Protein AF-A0A2H9LD44-F1 (afdb_monomer)

Foldseek 3Di:
DDDDDDDDDDPVVVVVVVVVVVVVVVVVVPDDDPDDDDDDDPDDPPPPPDNPDDPPPPPPPPVVPVPVPDPPPQPPDPVLVVLVVVVVVVDDLVVSQVCCCPPRVDNDPCVVPVDRSQVSCVVVVNDDLDDPVLLVLLVVLLVLVVVCVVVVPPVVSVVVNVVSVVVNVVVQVVCCVVVSDPVPDDDDNVVSVVSND

Mean predicted aligned error: 16.04 Å

Solvent-accessible surface area (backbone atoms only — not comparable to full-atom values): 12816 Å² total; per-residue (Å²): 138,83,90,80,88,79,83,90,86,74,70,78,74,63,55,67,74,55,54,66,63,56,53,60,56,55,62,70,70,70,68,86,78,89,74,89,74,72,96,70,88,79,68,84,81,65,60,94,86,55,88,88,60,82,78,83,68,77,74,78,68,88,58,79,80,70,58,82,80,64,84,67,85,68,72,97,64,64,61,68,60,53,52,51,52,47,42,73,74,68,47,50,73,72,53,50,54,50,47,38,32,73,76,68,65,44,88,50,62,41,79,76,69,74,44,48,74,67,54,55,31,50,77,70,70,70,60,67,78,64,54,68,74,56,54,55,50,38,48,51,43,51,54,42,51,57,50,38,73,80,39,78,83,47,60,68,56,52,50,52,40,53,56,46,53,53,49,51,54,54,49,50,56,51,33,36,72,71,65,63,39,65,80,83,71,75,94,48,74,69,59,39,51,64,79,64,107

Nearest PDB structures (foldseek):
  9axv-assembly1_AQ  TM=9.830E-01  e=2.160E-09  Schizosaccharomyces pombe
  7r81-assembly1_O2  TM=9.740E-01  e=4.302E-09  Neurospora crassa
  9cai-assembly1_AN  TM=9.758E-01  e=4.826E-09  Caenorhabditis elegans
  9bkd-assembly1_I  TM=9.659E-01  e=4.557E-09  Homo sapiens
  6p5n-assembly1_O  TM=9.601E-01  e=1.078E-08  Oryctolagus cuniculus

Secondary structure (DSSP, 8-state):
---------SSHHHHTTTHHHHHHHHHHTS-----------------TT-TT-----------TTTSSS------S--HHHHHHHHHHTT--HHHHHHHHHHTS--S-HHHHHSS-HHHHHHHTT---SS-HHHHHHHHHHHHHHHHHHH-TT-HHHHHHHHHHHHHHHHHHHHHHHTTSS-TT----HHHHHHHH-

Radius of gyration: 27.46 Å; Cα contacts (8 Å, |Δi|>4): 87; chains: 1; bounding box: 96×46×55 Å

Structure (mmCIF, N/CA/C/O backbone):
data_AF-A0A2H9LD44-F1
#
_entry.id   AF-A0A2H9LD44-F1
#
loop_
_atom_site.group_PDB
_atom_site.id
_atom_site.type_symbol
_atom_site.label_atom_id
_atom_site.label_alt_id
_atom_site.label_comp_id
_atom_site.label_asym_id
_atom_site.label_entity_id
_atom_site.label_seq_id
_atom_site.pdbx_PDB_ins_code
_atom_site.Cartn_x
_atom_site.Cartn_y
_atom_site.Cartn_z
_atom_site.occupancy
_atom_site.B_iso_or_equiv
_atom_site.auth_seq_id
_atom_site.auth_comp_id
_atom_site.auth_asym_id
_atom_site.auth_atom_id
_atom_site.pdbx_PDB_model_num
ATOM 1 N N . MET A 1 1 ? -75.190 -13.984 -8.579 1.00 41.00 1 MET A N 1
ATOM 2 C CA . MET A 1 1 ? -74.995 -15.404 -8.204 1.00 41.00 1 MET A CA 1
ATOM 3 C C . MET A 1 1 ? -73.631 -15.827 -8.733 1.00 41.00 1 MET A C 1
ATOM 5 O O . MET A 1 1 ? -73.327 -15.422 -9.839 1.00 41.00 1 MET A O 1
ATOM 9 N N . VAL A 1 2 ? -72.734 -16.517 -8.032 1.00 45.03 2 VAL A N 1
ATOM 10 C CA . VAL A 1 2 ? -72.848 -17.397 -6.862 1.00 45.03 2 VAL A CA 1
ATOM 11 C C . VAL A 1 2 ? -71.768 -17.000 -5.847 1.00 45.03 2 VAL A C 1
ATOM 13 O O . VAL A 1 2 ? -70.618 -16.767 -6.209 1.00 45.03 2 VAL A O 1
ATOM 16 N N . LYS A 1 3 ? -72.177 -16.862 -4.585 1.00 42.47 3 LYS A N 1
ATOM 17 C CA . LYS A 1 3 ? -71.282 -16.817 -3.430 1.00 42.47 3 LYS A CA 1
ATOM 18 C C . LYS A 1 3 ? -71.038 -18.269 -3.055 1.00 42.47 3 LYS A C 1
ATOM 20 O O . LYS A 1 3 ? -72.025 -18.921 -2.757 1.00 42.47 3 LYS A O 1
ATOM 25 N N . ASP A 1 4 ? -69.791 -18.716 -2.998 1.00 44.81 4 ASP A N 1
ATOM 26 C CA . ASP A 1 4 ? -69.453 -19.901 -2.215 1.00 44.81 4 ASP A CA 1
ATOM 27 C C . ASP A 1 4 ? -68.225 -19.615 -1.359 1.00 44.81 4 ASP A C 1
ATOM 29 O O . ASP A 1 4 ? -67.079 -19.506 -1.790 1.00 44.81 4 ASP A O 1
ATOM 33 N N . THR A 1 5 ? -68.559 -19.402 -0.096 1.00 48.34 5 THR A N 1
ATOM 34 C CA . THR A 1 5 ? -67.703 -19.413 1.071 1.00 48.34 5 THR A CA 1
ATOM 35 C C . THR A 1 5 ? -67.163 -20.822 1.287 1.00 48.34 5 THR A C 1
ATOM 37 O O . THR A 1 5 ? -67.949 -21.729 1.552 1.00 48.34 5 THR A O 1
ATOM 40 N N . THR A 1 6 ? -65.843 -20.993 1.318 1.00 47.16 6 THR A N 1
ATOM 41 C CA . THR A 1 6 ? -65.251 -22.151 2.002 1.00 47.16 6 THR A CA 1
ATOM 42 C C . THR A 1 6 ? -64.317 -21.647 3.090 1.00 47.16 6 THR A C 1
ATOM 44 O O . THR A 1 6 ? -63.337 -20.951 2.840 1.00 47.16 6 THR A O 1
ATOM 47 N N . LYS A 1 7 ? -64.737 -21.921 4.323 1.00 47.75 7 LYS A N 1
ATOM 48 C CA . LYS A 1 7 ? -64.131 -21.526 5.592 1.00 47.75 7 LYS A CA 1
ATOM 49 C C . LYS A 1 7 ? -62.783 -22.249 5.795 1.00 47.75 7 LYS A C 1
ATOM 51 O O . LYS A 1 7 ? -62.671 -23.409 5.403 1.00 47.75 7 LYS A O 1
ATOM 56 N N . PRO A 1 8 ? -61.791 -21.599 6.430 1.00 49.03 8 PRO A N 1
ATOM 57 C CA . PRO A 1 8 ? -60.473 -22.165 6.700 1.00 49.03 8 PRO A CA 1
ATOM 58 C C . PRO A 1 8 ? -60.552 -23.183 7.840 1.00 49.03 8 PRO A C 1
ATOM 60 O O . PRO A 1 8 ? -61.284 -22.972 8.811 1.00 49.03 8 PRO A O 1
ATOM 63 N N . GLY A 1 9 ? -59.780 -24.265 7.760 1.00 46.22 9 GLY A N 1
ATOM 64 C CA . GLY A 1 9 ? -59.594 -25.147 8.911 1.00 46.22 9 GLY A CA 1
ATOM 65 C C . GLY A 1 9 ? -59.430 -26.619 8.575 1.00 46.22 9 GLY A C 1
ATOM 66 O O . GLY A 1 9 ? -60.348 -27.399 8.799 1.00 46.22 9 GLY A O 1
ATOM 67 N N . SER A 1 10 ? -58.227 -27.002 8.153 1.00 42.38 10 SER A N 1
ATOM 68 C CA . SER A 1 10 ? -57.711 -28.361 8.394 1.00 42.38 10 SER A CA 1
ATOM 69 C C . SER A 1 10 ? -56.201 -28.486 8.171 1.00 42.38 10 SER A C 1
ATOM 71 O O . SER A 1 10 ? -55.581 -29.302 8.844 1.00 42.38 10 SER A O 1
ATOM 73 N N . GLU A 1 11 ? -55.572 -27.644 7.345 1.00 38.97 11 GLU A N 1
ATOM 74 C CA . GLU A 1 11 ? -54.136 -27.800 7.026 1.00 38.97 11 GLU A CA 1
ATOM 75 C C . GLU A 1 11 ? -53.173 -27.042 7.962 1.00 38.97 11 GLU A C 1
ATOM 77 O O . GLU A 1 11 ? -52.013 -27.426 8.114 1.00 38.97 11 GLU A O 1
ATOM 82 N N . GLU A 1 12 ? -53.636 -26.027 8.696 1.00 41.09 12 GLU A N 1
ATOM 83 C CA . GLU A 1 12 ? -52.750 -25.221 9.558 1.00 41.09 12 GLU A CA 1
ATOM 84 C C . GLU A 1 12 ? -52.315 -25.932 10.853 1.00 41.09 12 GLU A C 1
ATOM 86 O O . GLU A 1 12 ? -51.328 -25.547 11.481 1.00 41.09 12 GLU A O 1
ATOM 91 N N . LYS A 1 13 ? -52.990 -27.018 11.254 1.00 42.22 13 LYS A N 1
ATOM 92 C CA . LYS A 1 13 ? -52.624 -27.773 12.468 1.00 42.22 13 LYS A CA 1
ATOM 93 C C . LYS A 1 13 ? -51.573 -28.859 12.234 1.00 42.22 13 LYS A C 1
ATOM 95 O O . LYS A 1 13 ? -51.023 -29.376 13.208 1.00 42.22 13 LYS A O 1
ATOM 100 N N . GLU A 1 14 ? -51.234 -29.171 10.984 1.00 39.34 14 GLU A N 1
ATOM 101 C CA . GLU A 1 14 ? -50.236 -30.203 10.669 1.00 39.34 14 GLU A CA 1
ATOM 102 C C . GLU A 1 14 ? -48.813 -29.643 10.474 1.00 39.34 14 GLU A C 1
ATOM 104 O O . GLU A 1 14 ? -47.821 -30.361 10.621 1.00 39.34 14 GLU A O 1
ATOM 109 N N . ILE A 1 15 ? -48.686 -28.331 10.259 1.00 39.47 15 ILE A N 1
ATOM 110 C CA . ILE A 1 15 ? -47.397 -27.654 10.039 1.00 39.47 15 ILE A CA 1
ATOM 111 C C . ILE A 1 15 ? -46.680 -27.351 11.375 1.00 39.47 15 ILE A C 1
ATOM 113 O O . ILE A 1 15 ? -45.450 -27.351 11.444 1.00 39.47 15 ILE A O 1
ATOM 117 N N . SER A 1 16 ? -47.419 -27.222 12.484 1.00 42.72 16 SER A N 1
ATOM 118 C CA . SER A 1 16 ? -46.852 -26.904 13.808 1.00 42.72 16 SER A CA 1
ATOM 119 C C . SER A 1 16 ? -46.054 -28.056 14.452 1.00 42.72 16 SER A C 1
ATOM 121 O O . SER A 1 16 ? -45.087 -27.807 15.168 1.00 42.72 16 SER A O 1
ATOM 123 N N . LYS A 1 17 ? -46.375 -29.328 14.163 1.00 47.12 17 LYS A N 1
ATOM 124 C CA . LYS A 1 17 ? -45.655 -30.483 14.751 1.00 47.12 17 LYS A CA 1
ATOM 125 C C . LYS A 1 17 ? -44.438 -30.954 13.946 1.00 47.12 17 LYS A C 1
ATOM 127 O O . LYS A 1 17 ? -43.637 -31.730 14.466 1.00 47.12 17 LYS A O 1
ATOM 132 N N . ARG A 1 18 ? -44.272 -30.488 12.703 1.00 45.94 18 ARG A N 1
ATOM 133 C CA . ARG A 1 18 ? -43.091 -30.787 11.867 1.00 45.94 18 ARG A CA 1
ATOM 134 C C . ARG A 1 18 ? -41.996 -29.720 11.996 1.00 45.94 18 ARG A C 1
ATOM 136 O O . ARG A 1 18 ? -40.826 -30.064 11.863 1.00 45.94 18 ARG A O 1
ATOM 143 N N . GLY A 1 19 ? -42.356 -28.482 12.355 1.00 42.69 19 GLY A N 1
ATOM 144 C CA . GLY A 1 19 ? -41.413 -27.372 12.557 1.00 42.69 19 GLY A CA 1
ATOM 145 C C . GLY A 1 19 ? -40.478 -27.521 13.764 1.00 42.69 19 GLY A C 1
ATOM 146 O O . GLY A 1 19 ? -39.359 -27.025 13.735 1.00 42.69 19 GLY A O 1
ATOM 147 N N . LEU A 1 20 ? -40.873 -28.278 14.794 1.00 45.94 20 LEU A N 1
ATOM 148 C CA . LEU A 1 20 ? -40.046 -28.473 15.995 1.00 45.94 20 LEU A CA 1
ATOM 149 C C . LEU A 1 20 ? -38.875 -29.452 15.785 1.00 45.94 20 LEU A C 1
ATOM 151 O O . LEU A 1 20 ? -37.877 -29.364 16.489 1.00 45.94 20 LEU A O 1
ATOM 155 N N . LYS A 1 21 ? -38.956 -30.357 14.798 1.00 48.31 21 LYS A N 1
ATOM 156 C CA . LYS A 1 21 ? -37.873 -31.316 14.499 1.00 48.31 21 LYS A CA 1
ATOM 157 C C . LYS A 1 21 ? -36.838 -30.777 13.512 1.00 48.31 21 LYS A C 1
ATOM 159 O O . LYS A 1 21 ? -35.718 -31.271 13.492 1.00 48.31 21 LYS A O 1
ATOM 164 N N . THR A 1 22 ? -37.187 -29.787 12.691 1.00 47.50 22 THR A N 1
ATOM 165 C CA . THR A 1 22 ? -36.261 -29.194 11.713 1.00 47.50 22 THR A CA 1
ATOM 166 C C . THR A 1 22 ? -35.320 -28.167 12.337 1.00 47.50 22 THR A C 1
ATOM 168 O O . THR A 1 22 ? -34.164 -28.095 11.928 1.00 47.50 22 THR A O 1
ATOM 171 N N . GLU A 1 23 ? -35.757 -27.425 13.358 1.00 49.34 23 GLU A N 1
ATOM 172 C CA . GLU A 1 23 ? -34.908 -26.404 13.992 1.00 49.34 23 GLU A CA 1
ATOM 173 C C . GLU A 1 23 ? -33.862 -27.003 14.952 1.00 49.34 23 GLU A C 1
ATOM 175 O O . GLU A 1 23 ? -32.707 -26.575 14.940 1.00 49.34 23 GLU A O 1
ATOM 180 N N . GLU A 1 24 ? -34.183 -28.100 15.652 1.00 49.50 24 GLU A N 1
ATOM 181 C CA . GLU A 1 24 ? -33.220 -28.854 16.481 1.00 49.50 24 GLU A CA 1
ATOM 182 C C . GLU A 1 24 ? -32.052 -29.460 15.672 1.00 49.50 24 GLU A C 1
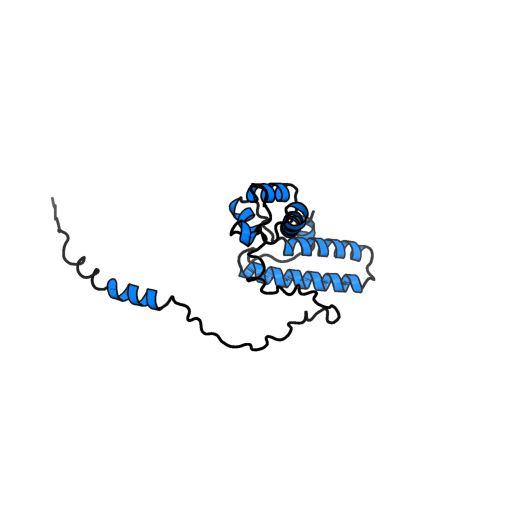ATOM 184 O O . GLU A 1 24 ? -30.952 -29.664 16.197 1.00 49.50 24 GLU A O 1
ATOM 189 N N . ILE A 1 25 ? -32.266 -29.741 14.381 1.00 51.16 25 ILE A N 1
ATOM 190 C CA . ILE A 1 25 ? -31.240 -30.281 13.474 1.00 51.16 25 ILE A CA 1
ATOM 191 C C . ILE A 1 25 ? -30.293 -29.168 12.990 1.00 51.16 25 ILE A C 1
ATOM 193 O O . ILE A 1 25 ? -29.100 -29.414 12.805 1.00 51.16 25 ILE A O 1
ATOM 197 N N . ILE A 1 26 ? -30.787 -27.935 12.841 1.00 50.78 26 ILE A N 1
ATOM 198 C CA . ILE A 1 26 ? -29.993 -26.781 12.385 1.00 50.78 26 ILE A CA 1
ATOM 199 C C . ILE A 1 26 ? -29.132 -26.218 13.532 1.00 50.78 26 ILE A C 1
ATOM 201 O O . ILE A 1 26 ? -27.974 -25.844 13.316 1.00 50.78 26 ILE A O 1
ATOM 205 N N . GLU A 1 27 ? -29.626 -26.246 14.772 1.00 46.56 27 GLU A N 1
ATOM 206 C CA . GLU A 1 27 ? -28.879 -25.766 15.944 1.00 46.56 27 GLU A CA 1
ATOM 207 C C . GLU A 1 27 ? -27.753 -26.732 16.373 1.00 46.56 27 GLU A C 1
ATOM 209 O O . GLU A 1 27 ? -26.666 -26.304 16.773 1.00 46.56 27 GLU A O 1
ATOM 214 N N . LYS A 1 28 ? -27.931 -28.049 16.179 1.00 47.84 28 LYS A N 1
ATOM 215 C CA . LYS A 1 28 ? -26.854 -29.043 16.374 1.00 47.84 28 LYS A CA 1
ATOM 216 C C . LYS A 1 28 ? -25.737 -28.956 15.327 1.00 47.84 28 LYS A C 1
ATOM 218 O O . LYS A 1 28 ? -24.629 -29.418 15.599 1.00 47.84 28 LYS A O 1
ATOM 223 N N . ALA A 1 29 ? -25.989 -28.351 14.164 1.00 46.59 29 ALA A N 1
ATOM 224 C CA . ALA A 1 29 ? -25.023 -28.257 13.067 1.00 46.59 29 ALA A CA 1
ATOM 225 C C . ALA A 1 29 ? -24.089 -27.028 13.139 1.00 46.59 29 ALA A C 1
ATOM 227 O O . ALA A 1 29 ? -23.120 -26.961 12.384 1.00 46.59 29 ALA A O 1
ATOM 228 N N . THR A 1 30 ? -24.327 -26.067 14.042 1.00 42.34 30 THR A N 1
ATOM 229 C CA . THR A 1 30 ? -23.594 -24.779 14.080 1.00 42.34 30 THR A CA 1
ATOM 230 C C . THR A 1 30 ? -22.749 -24.537 15.339 1.00 42.34 30 THR A C 1
ATOM 232 O O . THR A 1 30 ? -22.357 -23.405 15.616 1.00 42.34 30 THR A O 1
ATOM 235 N N . LYS A 1 31 ? -22.345 -25.589 16.064 1.00 43.38 31 LYS A N 1
ATOM 236 C CA . LYS A 1 31 ? -21.248 -25.494 17.050 1.00 43.38 31 LYS A CA 1
ATOM 237 C C . LYS A 1 31 ? -19.936 -26.020 16.456 1.00 43.38 31 LYS A C 1
ATOM 239 O O . LYS A 1 31 ? -19.792 -27.235 16.318 1.00 43.38 31 LYS A O 1
ATOM 244 N N . PRO A 1 32 ? -18.937 -25.172 16.141 1.00 37.28 32 PRO A N 1
ATOM 245 C CA . PRO A 1 32 ? -17.606 -25.677 15.845 1.00 37.28 32 PRO A CA 1
ATOM 246 C C . PRO A 1 32 ? -16.972 -26.218 17.132 1.00 37.28 32 PRO A C 1
ATOM 248 O O . PRO A 1 32 ? -16.707 -25.487 18.087 1.00 37.28 32 PRO A O 1
ATOM 251 N N . LYS A 1 33 ? -16.741 -27.531 17.133 1.00 32.81 33 LYS A N 1
ATOM 252 C CA . LYS A 1 33 ? -15.961 -28.275 18.119 1.00 32.81 33 LYS A CA 1
ATOM 253 C C . LYS A 1 33 ? -14.566 -27.650 18.222 1.00 32.81 33 LYS A C 1
ATOM 255 O O . LYS A 1 33 ? -13.796 -27.672 17.263 1.00 32.81 33 LYS A O 1
ATOM 260 N N . VAL A 1 34 ? -14.255 -27.082 19.384 1.00 39.44 34 VAL A N 1
ATOM 261 C CA . VAL A 1 34 ? -12.890 -26.719 19.768 1.00 39.44 34 VAL A CA 1
ATOM 262 C C . VAL A 1 34 ? -12.137 -28.034 19.953 1.00 39.44 34 VAL A C 1
ATOM 264 O O . VAL A 1 34 ? -12.278 -28.695 20.975 1.00 39.44 34 VAL A O 1
ATOM 267 N N . GLU A 1 35 ? -11.406 -28.461 18.925 1.00 29.75 35 GLU A N 1
ATOM 268 C CA . GLU A 1 35 ? -10.475 -29.585 19.021 1.00 29.75 35 GLU A CA 1
ATOM 269 C C . GLU A 1 35 ? -9.051 -29.041 18.903 1.00 29.75 35 GLU A C 1
ATOM 271 O O . GLU A 1 35 ? -8.560 -28.643 17.844 1.00 29.75 35 GLU A O 1
ATOM 276 N N . GLU A 1 36 ? -8.426 -28.976 20.068 1.00 39.41 36 GLU A N 1
ATOM 277 C CA . GLU A 1 36 ? -7.076 -28.531 20.349 1.00 39.41 36 GLU A CA 1
ATOM 278 C C . GLU A 1 36 ? -6.072 -29.513 19.723 1.00 39.41 36 GLU A C 1
ATOM 280 O O . GLU A 1 36 ? -5.665 -30.504 20.323 1.00 39.41 36 GLU A O 1
ATOM 285 N N . LYS A 1 37 ? -5.682 -29.275 18.465 1.00 30.20 37 LYS A N 1
ATOM 286 C CA . LYS A 1 37 ? -4.618 -30.044 17.802 1.00 30.20 37 LYS A CA 1
ATOM 287 C C . LYS A 1 37 ? -3.315 -29.264 17.816 1.00 30.20 37 LYS A C 1
ATOM 289 O O . LYS A 1 37 ? -3.040 -28.421 16.967 1.00 30.20 37 LYS A O 1
ATOM 294 N N . SER A 1 38 ? -2.543 -29.576 18.853 1.00 27.36 38 SER A N 1
ATOM 295 C CA . SER A 1 38 ? -1.087 -29.715 18.877 1.00 27.36 38 SER A CA 1
ATOM 296 C C . SER A 1 38 ? -0.313 -29.072 17.718 1.00 27.36 38 SER A C 1
ATOM 298 O O . SER A 1 38 ? -0.331 -29.552 16.583 1.00 27.36 38 SER A O 1
ATOM 300 N N . LYS A 1 39 ? 0.477 -28.057 18.076 1.00 40.78 39 LYS A N 1
ATOM 301 C CA . LYS A 1 39 ? 1.829 -27.765 17.571 1.00 40.78 39 LYS A CA 1
ATOM 302 C C . LYS A 1 39 ? 2.324 -28.771 16.513 1.00 40.78 39 LYS A C 1
ATOM 304 O O . LYS A 1 39 ? 2.926 -29.787 16.851 1.00 40.78 39 LYS A O 1
ATOM 309 N N . LYS A 1 40 ? 2.123 -28.467 15.231 1.00 28.00 40 LYS A N 1
ATOM 310 C CA . LYS A 1 40 ? 2.881 -29.097 14.147 1.00 28.00 40 LYS A CA 1
ATOM 311 C C . LYS A 1 40 ? 3.307 -28.015 13.171 1.00 28.00 40 LYS A C 1
ATOM 313 O O . LYS A 1 40 ? 2.498 -27.237 12.675 1.00 28.00 40 LYS A O 1
ATOM 318 N N . CYS A 1 41 ? 4.618 -27.922 13.022 1.00 32.78 41 CYS A N 1
ATOM 319 C CA . CYS A 1 41 ? 5.354 -26.899 12.312 1.00 32.78 41 CYS A CA 1
ATOM 320 C C . CYS A 1 41 ? 4.791 -26.683 10.902 1.00 32.78 41 CYS A C 1
ATOM 322 O O . CYS A 1 41 ? 4.982 -27.521 10.026 1.00 32.78 41 CYS A O 1
ATOM 324 N N . ILE A 1 42 ? 4.150 -25.539 10.662 1.00 30.23 42 ILE A N 1
ATOM 325 C CA . ILE A 1 42 ? 4.082 -24.998 9.306 1.00 30.23 42 ILE A CA 1
ATOM 326 C C . ILE A 1 42 ? 5.414 -24.303 9.061 1.00 30.23 42 ILE A C 1
ATOM 328 O O . ILE A 1 42 ? 5.718 -23.257 9.635 1.00 30.23 42 ILE A O 1
ATOM 332 N N . GLY A 1 43 ? 6.256 -25.000 8.302 1.00 28.61 43 GLY A N 1
ATOM 333 C CA . GLY A 1 43 ? 7.571 -24.542 7.902 1.00 28.61 43 GLY A CA 1
ATOM 334 C C . GLY A 1 43 ? 7.518 -23.126 7.346 1.00 28.61 43 GLY A C 1
ATOM 335 O O . GLY A 1 43 ? 6.532 -22.704 6.742 1.00 28.61 43 GLY A O 1
ATOM 336 N N . PHE A 1 44 ? 8.611 -22.409 7.591 1.00 32.59 44 PHE A N 1
ATOM 337 C CA . PHE A 1 44 ? 8.981 -21.175 6.920 1.00 32.59 44 PHE A CA 1
ATOM 338 C C . PHE A 1 44 ? 8.474 -21.167 5.473 1.00 32.59 44 PHE A C 1
ATOM 340 O O . PHE A 1 44 ? 9.055 -21.808 4.599 1.00 32.59 44 PHE A O 1
ATOM 347 N N . GLN A 1 45 ? 7.420 -20.402 5.195 1.00 34.78 45 GLN A N 1
ATOM 348 C CA . GLN A 1 45 ? 7.173 -19.965 3.832 1.00 34.78 45 GLN A CA 1
ATOM 349 C C . GLN A 1 45 ? 8.205 -18.867 3.563 1.00 34.78 45 GLN A C 1
ATOM 351 O O . GLN A 1 45 ? 7.938 -17.678 3.739 1.00 34.78 45 GLN A O 1
ATOM 356 N N . THR A 1 46 ? 9.429 -19.273 3.231 1.00 37.12 46 THR A N 1
ATOM 357 C CA . THR A 1 46 ? 10.419 -18.365 2.666 1.00 37.12 46 THR A CA 1
ATOM 358 C C . THR A 1 46 ? 9.790 -17.701 1.443 1.00 37.12 46 THR A C 1
ATOM 360 O O . THR A 1 46 ? 9.116 -18.336 0.625 1.00 37.12 46 THR A O 1
ATOM 363 N N . ASP A 1 47 ? 9.949 -16.385 1.334 1.00 40.19 47 ASP A N 1
ATOM 364 C CA . ASP A 1 47 ? 9.679 -15.690 0.085 1.00 40.19 47 ASP A CA 1
ATOM 365 C C . ASP A 1 47 ? 10.581 -16.326 -0.980 1.00 40.19 47 ASP A C 1
ATOM 367 O O . ASP A 1 47 ? 11.795 -16.137 -0.969 1.00 40.19 47 ASP A O 1
ATOM 371 N N . ILE A 1 48 ? 9.989 -17.100 -1.894 1.00 49.16 48 ILE A N 1
ATOM 372 C CA . ILE A 1 48 ? 10.688 -17.914 -2.909 1.00 49.16 48 ILE A CA 1
ATOM 373 C C . ILE A 1 48 ? 11.539 -17.033 -3.860 1.00 49.16 48 ILE A C 1
ATOM 375 O O . ILE A 1 48 ? 12.195 -17.520 -4.772 1.00 49.16 48 ILE A O 1
ATOM 379 N N . ARG A 1 49 ? 11.535 -15.703 -3.694 1.00 54.25 49 ARG A N 1
ATOM 380 C CA . ARG A 1 49 ? 12.199 -14.746 -4.588 1.00 54.25 49 ARG A CA 1
ATOM 381 C C . ARG A 1 49 ? 13.250 -13.854 -3.922 1.00 54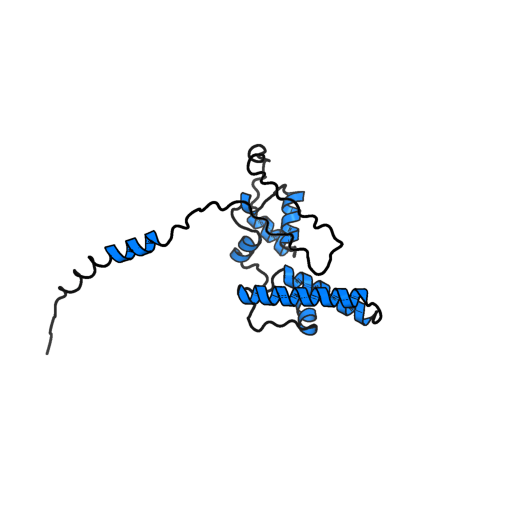.25 49 ARG A C 1
ATOM 383 O O . ARG A 1 49 ? 13.852 -13.054 -4.640 1.00 54.25 49 ARG A O 1
ATOM 390 N N . ASN A 1 50 ? 13.463 -13.935 -2.606 1.00 49.84 50 ASN A N 1
ATOM 391 C CA . ASN A 1 50 ? 14.526 -13.182 -1.923 1.00 49.84 50 ASN A CA 1
ATOM 392 C C . ASN A 1 50 ? 15.080 -13.978 -0.719 1.00 49.84 50 ASN A C 1
ATOM 394 O O . ASN A 1 50 ? 14.656 -13.750 0.411 1.00 49.84 50 ASN A O 1
ATOM 398 N N . PRO A 1 51 ? 16.025 -14.914 -0.942 1.00 46.28 51 PRO A N 1
ATOM 399 C CA . PRO A 1 51 ? 16.545 -15.792 0.114 1.00 46.28 51 PRO A CA 1
ATOM 400 C C . PRO A 1 51 ? 17.431 -15.086 1.156 1.00 46.28 51 PRO A C 1
ATOM 402 O O . PRO A 1 51 ? 17.641 -15.624 2.234 1.00 46.28 51 PRO A O 1
ATOM 405 N N . LEU A 1 52 ? 17.959 -13.895 0.841 1.00 43.75 52 LEU A N 1
ATOM 406 C CA . LEU A 1 52 ? 18.999 -13.213 1.630 1.00 43.75 52 LEU A CA 1
ATOM 407 C C . LEU A 1 52 ? 18.484 -12.115 2.575 1.00 43.75 52 LEU A C 1
ATOM 409 O O . LEU A 1 52 ? 19.282 -11.368 3.133 1.00 43.75 52 LEU A O 1
ATOM 413 N N . GLN A 1 53 ? 17.171 -11.973 2.759 1.00 46.06 53 GLN A N 1
ATOM 414 C CA . GLN A 1 53 ? 16.627 -10.985 3.693 1.00 46.06 53 GLN A CA 1
ATOM 415 C C . GLN A 1 53 ? 16.014 -11.670 4.907 1.00 46.06 53 GLN A C 1
ATOM 417 O O . GLN A 1 53 ? 15.088 -12.472 4.787 1.00 46.06 53 GLN A O 1
ATOM 422 N N . SER A 1 54 ? 16.511 -11.301 6.089 1.00 46.22 54 SER A N 1
ATOM 423 C CA . SER A 1 54 ? 15.812 -11.560 7.337 1.00 46.22 54 SER A CA 1
ATOM 424 C C . SER A 1 54 ? 14.439 -10.899 7.251 1.00 46.22 54 SER A C 1
ATOM 426 O O . SER A 1 54 ? 14.303 -9.686 7.079 1.00 46.22 54 SER A O 1
ATOM 428 N N . VAL A 1 55 ? 13.386 -11.704 7.346 1.00 49.97 55 VAL A N 1
ATOM 429 C CA . VAL A 1 55 ? 12.077 -11.156 7.672 1.00 49.97 55 VAL A CA 1
ATOM 430 C C . VAL A 1 55 ? 12.191 -10.621 9.092 1.00 49.97 55 VAL A C 1
ATOM 432 O O . VAL A 1 55 ? 12.288 -11.386 10.052 1.00 49.97 55 VAL A O 1
ATOM 435 N N . SER A 1 56 ? 12.197 -9.298 9.244 1.00 39.69 56 SER A N 1
ATOM 436 C CA . SER A 1 56 ? 11.902 -8.637 10.512 1.00 39.69 56 SER A CA 1
ATOM 437 C C . SER A 1 56 ? 10.422 -8.857 10.823 1.00 39.69 56 SER A C 1
ATOM 439 O O . SER A 1 56 ? 9.600 -7.945 10.830 1.00 39.69 56 SER A O 1
ATOM 441 N N . ASN A 1 57 ? 10.063 -10.121 11.051 1.00 46.09 57 ASN A N 1
ATOM 442 C CA . ASN A 1 57 ? 8.799 -10.482 11.642 1.00 46.09 57 ASN A CA 1
ATOM 443 C C . ASN A 1 57 ? 8.813 -9.834 13.019 1.00 46.09 57 ASN A C 1
ATOM 445 O O . ASN A 1 57 ? 9.517 -10.292 13.923 1.00 46.09 57 ASN A O 1
ATOM 449 N N . SER A 1 58 ? 8.055 -8.750 13.177 1.00 49.12 58 SER A N 1
ATOM 450 C CA . SER A 1 58 ? 7.663 -8.292 14.496 1.00 49.12 58 SER A CA 1
ATOM 451 C C . SER A 1 58 ? 6.908 -9.459 15.116 1.00 49.12 58 SER A C 1
ATOM 453 O O . SER A 1 58 ? 5.751 -9.732 14.806 1.00 49.12 58 SER A O 1
ATOM 455 N N . LYS A 1 59 ? 7.614 -10.248 15.928 1.00 46.47 59 LYS A N 1
ATOM 456 C CA . LYS A 1 59 ? 7.012 -11.307 16.720 1.00 46.47 59 LYS A CA 1
ATOM 457 C C . LYS A 1 59 ? 5.973 -10.601 17.580 1.00 46.47 59 LYS A C 1
ATOM 459 O O . LYS A 1 59 ? 6.328 -9.929 18.547 1.00 46.47 59 LYS A O 1
ATOM 464 N N . LEU A 1 60 ? 4.702 -10.690 17.192 1.00 43.03 60 LEU A N 1
ATOM 465 C CA . LEU A 1 60 ? 3.585 -10.334 18.051 1.00 43.03 60 LEU A CA 1
ATOM 466 C C . LEU A 1 60 ? 3.655 -11.333 19.205 1.00 43.03 60 LEU A C 1
ATOM 468 O O . LEU A 1 60 ? 3.088 -12.418 19.140 1.00 43.03 60 LEU A O 1
ATOM 472 N N . LYS A 1 61 ? 4.453 -11.016 20.232 1.00 37.09 61 LYS A N 1
ATOM 473 C CA . LYS A 1 61 ? 4.368 -11.696 21.522 1.00 37.09 61 LYS A CA 1
ATOM 474 C C . LYS A 1 61 ? 2.901 -11.607 21.927 1.00 37.09 61 LYS A C 1
ATOM 476 O O . LYS A 1 61 ? 2.330 -10.515 21.879 1.00 37.09 61 LYS A O 1
ATOM 481 N N . THR A 1 62 ? 2.311 -12.727 22.326 1.00 43.09 62 THR A N 1
ATOM 482 C CA . THR A 1 62 ? 1.015 -12.764 23.002 1.00 43.09 62 THR A CA 1
ATOM 483 C C . THR A 1 62 ? 1.175 -12.046 24.343 1.00 43.09 62 THR A C 1
ATOM 485 O O . THR A 1 62 ? 1.374 -12.655 25.380 1.00 43.09 62 THR A O 1
ATOM 488 N N . GLN A 1 63 ? 1.190 -10.714 24.313 1.00 45.47 63 GLN A N 1
ATOM 489 C CA . GLN A 1 63 ? 1.197 -9.845 25.486 1.00 45.47 63 GLN A CA 1
ATOM 490 C C . GLN A 1 63 ? -0.240 -9.576 25.930 1.00 45.47 63 GLN A C 1
ATOM 492 O O . GLN A 1 63 ? -0.615 -8.431 26.172 1.00 45.47 63 GLN A O 1
ATOM 497 N N . GLN A 1 64 ? -1.086 -10.605 25.940 1.00 45.12 64 GLN A N 1
ATOM 498 C CA . GLN A 1 64 ? -2.442 -10.433 26.452 1.00 45.12 64 GLN A CA 1
ATOM 499 C C . GLN A 1 64 ? -2.449 -10.283 27.981 1.00 45.12 64 GLN A C 1
ATOM 501 O O . GLN A 1 64 ? -3.346 -9.624 28.478 1.00 45.12 64 GLN A O 1
ATOM 506 N N . GLU A 1 65 ? -1.404 -10.712 28.700 1.00 43.00 65 GLU A N 1
ATOM 507 C CA . GLU A 1 65 ? -1.342 -10.584 30.170 1.00 43.00 65 GLU A CA 1
ATOM 508 C C . GLU A 1 65 ? -0.645 -9.323 30.719 1.00 43.00 65 GLU A C 1
ATOM 510 O O . GLU A 1 65 ? -0.928 -8.917 31.838 1.00 43.00 65 GLU A O 1
ATOM 515 N N . VAL A 1 66 ? 0.249 -8.650 29.979 1.00 44.41 66 VAL A N 1
ATOM 516 C CA . VAL A 1 66 ? 1.075 -7.560 30.571 1.00 44.41 66 VAL A CA 1
ATOM 517 C C . VAL A 1 66 ? 0.469 -6.159 30.377 1.00 44.41 66 VAL A C 1
ATOM 519 O O . VAL A 1 66 ? 0.902 -5.193 31.001 1.00 44.41 66 VAL A O 1
ATOM 522 N N . VAL A 1 67 ? -0.547 -6.008 29.520 1.00 48.00 67 VAL A N 1
ATOM 523 C CA . VAL A 1 67 ? -1.026 -4.680 29.079 1.00 48.00 67 VAL A CA 1
ATOM 524 C C . VAL A 1 67 ? -2.212 -4.149 29.892 1.00 48.00 67 VAL A C 1
ATOM 526 O O . VAL A 1 67 ? -2.504 -2.959 29.815 1.00 48.00 67 VAL A O 1
ATOM 529 N N . GLU A 1 68 ? -2.855 -4.961 30.734 1.00 43.38 68 GLU A N 1
ATOM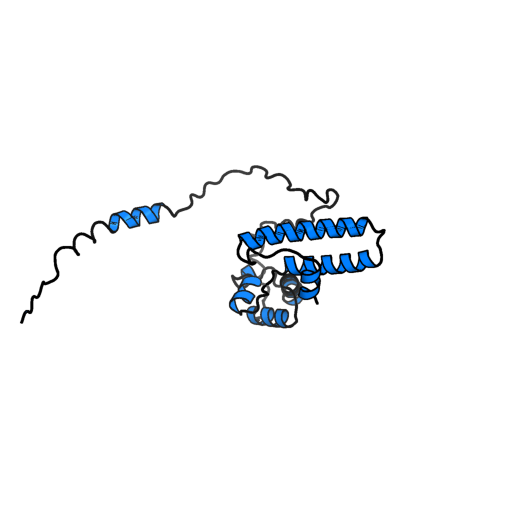 530 C CA . GLU A 1 68 ? -3.963 -4.470 31.572 1.00 43.38 68 GLU A CA 1
ATOM 531 C C . GLU A 1 68 ? -3.535 -3.360 32.545 1.00 43.38 68 GLU A C 1
ATOM 533 O O . GLU A 1 68 ? -4.347 -2.521 32.925 1.00 43.38 68 GLU A O 1
ATOM 538 N N . LYS A 1 69 ? -2.242 -3.257 32.877 1.00 45.59 69 LYS A N 1
ATOM 539 C CA . LYS A 1 69 ? -1.717 -2.232 33.787 1.00 45.59 69 LYS A CA 1
ATOM 540 C C . LYS A 1 69 ? -0.857 -1.197 33.072 1.00 45.59 69 LYS A C 1
ATOM 542 O O . LYS A 1 69 ? 0.336 -1.087 33.325 1.00 45.59 69 LYS A O 1
ATOM 547 N N . LYS A 1 70 ? -1.475 -0.421 32.183 1.00 42.62 70 LYS A N 1
ATOM 548 C CA . LYS A 1 70 ? -1.108 0.978 31.887 1.00 42.62 70 LYS A CA 1
ATOM 549 C C . LYS A 1 70 ? -2.253 1.596 31.094 1.00 42.62 70 LYS A C 1
ATOM 551 O O . LYS A 1 70 ? -2.183 1.758 29.876 1.00 42.62 70 LYS A O 1
ATOM 556 N N . ALA A 1 71 ? -3.324 1.933 31.809 1.00 49.94 71 ALA A N 1
ATOM 557 C CA . ALA A 1 71 ? -4.329 2.870 31.332 1.00 49.94 71 ALA A CA 1
ATOM 558 C C . ALA A 1 71 ? -3.636 4.225 31.118 1.00 49.94 71 ALA A C 1
ATOM 560 O O . ALA A 1 71 ? -3.581 5.079 31.996 1.00 49.94 71 ALA A O 1
ATOM 561 N N . THR A 1 72 ? -3.005 4.376 29.957 1.00 55.16 72 THR A N 1
ATOM 562 C CA . THR A 1 72 ? -2.532 5.670 29.480 1.00 55.16 72 THR A CA 1
ATOM 563 C C . THR A 1 72 ? -3.794 6.495 29.294 1.00 55.16 72 THR A C 1
ATOM 565 O O . THR A 1 72 ? -4.692 6.030 28.592 1.00 55.16 72 THR A O 1
ATOM 568 N N . GLN A 1 73 ? -3.899 7.652 29.955 1.00 55.91 73 GLN A N 1
ATOM 569 C CA . GLN A 1 73 ? -4.990 8.595 29.723 1.00 55.91 73 GLN A CA 1
ATOM 570 C C . GLN A 1 73 ? -5.059 8.870 28.223 1.00 55.91 73 GLN A C 1
ATOM 572 O O . GLN A 1 73 ? -4.236 9.597 27.668 1.00 55.91 73 GLN A O 1
ATOM 577 N N . VAL A 1 74 ? -6.004 8.219 27.551 1.00 57.31 74 VAL A N 1
ATOM 578 C CA . VAL A 1 74 ? -6.334 8.557 26.180 1.00 57.31 74 VAL A CA 1
ATOM 579 C C . VAL A 1 74 ? -7.107 9.858 26.310 1.00 57.31 74 VAL A C 1
ATOM 581 O O . VAL A 1 74 ? -8.084 9.898 27.067 1.00 57.31 74 VAL A O 1
ATOM 584 N N . PRO A 1 75 ? -6.680 10.944 25.653 1.00 57.88 75 PRO A N 1
ATOM 585 C CA . PRO A 1 75 ? -7.517 12.129 25.599 1.00 57.88 75 PRO A CA 1
ATOM 586 C C . PRO A 1 75 ? -8.887 11.708 25.044 1.00 57.88 75 PRO A C 1
ATOM 588 O O . PRO A 1 75 ? -8.965 10.783 24.232 1.00 57.88 75 PRO A O 1
ATOM 591 N N . LYS A 1 76 ? -9.971 12.343 25.505 1.00 64.88 76 LYS A N 1
ATOM 592 C CA . LYS A 1 76 ? -11.362 12.069 25.090 1.00 64.88 76 LYS A CA 1
ATOM 593 C C . LYS A 1 76 ? -11.593 12.535 23.639 1.00 64.88 76 LYS A C 1
ATOM 595 O O . LYS A 1 76 ? -12.444 13.372 23.369 1.00 64.88 76 LYS A O 1
ATOM 600 N N . ILE A 1 77 ? -10.756 12.062 22.722 1.00 71.38 77 ILE A N 1
ATOM 601 C CA . ILE A 1 77 ? -10.746 12.381 21.302 1.00 71.38 77 ILE A CA 1
ATOM 602 C C . ILE A 1 77 ? -11.597 11.336 20.602 1.00 71.38 77 ILE A C 1
ATOM 604 O O . ILE A 1 77 ? -11.429 10.131 20.798 1.00 71.38 77 ILE A O 1
ATOM 608 N N . ASP A 1 78 ? -12.494 11.815 19.753 1.00 86.88 78 ASP A N 1
ATOM 609 C CA . ASP A 1 78 ? -13.238 10.968 18.838 1.00 86.88 78 ASP A CA 1
ATOM 610 C C . ASP A 1 78 ? -12.298 10.469 17.729 1.00 86.88 78 ASP A C 1
ATOM 612 O O . ASP A 1 78 ? -11.993 11.172 16.762 1.00 86.88 78 ASP A O 1
ATOM 616 N N . LEU A 1 79 ? -11.788 9.247 17.900 1.00 88.56 79 LEU A N 1
ATOM 617 C CA . LEU A 1 79 ? -10.828 8.632 16.979 1.00 88.56 79 LEU A CA 1
ATOM 618 C C . LEU A 1 79 ? -11.382 8.465 15.570 1.00 88.56 79 LEU A C 1
ATOM 620 O O . LEU A 1 79 ? -10.626 8.553 14.605 1.00 88.56 79 LEU A O 1
ATOM 624 N N . THR A 1 80 ? -12.690 8.255 15.445 1.00 90.88 80 THR A N 1
ATOM 625 C CA . THR A 1 80 ? -13.359 8.102 14.152 1.00 90.88 80 THR A CA 1
ATOM 626 C C . THR A 1 80 ? -13.202 9.378 13.332 1.00 90.88 80 THR A C 1
ATOM 628 O O . THR A 1 80 ? -12.782 9.319 12.178 1.00 90.88 80 THR A O 1
ATOM 631 N N . LYS A 1 81 ? -13.442 10.539 13.957 1.00 92.56 81 LYS A N 1
ATOM 632 C CA . LYS A 1 81 ? -13.277 11.851 13.315 1.00 92.56 81 LYS A CA 1
ATOM 633 C C . LYS A 1 81 ? -11.831 12.106 12.924 1.00 92.56 81 LYS A C 1
ATOM 635 O O . LYS A 1 81 ? -11.571 12.467 11.782 1.00 92.56 81 LYS A O 1
ATOM 640 N N . LYS A 1 82 ? -10.881 11.818 13.819 1.00 92.50 82 LYS A N 1
ATOM 641 C CA . LYS A 1 82 ? -9.457 12.004 13.514 1.00 92.50 82 LYS A CA 1
ATOM 642 C C . LYS A 1 82 ? -8.987 11.135 12.345 1.00 92.50 82 LYS A C 1
ATOM 644 O O . LYS A 1 82 ? -8.210 11.595 11.517 1.00 92.50 82 LYS A O 1
ATOM 649 N N . ILE A 1 83 ? -9.461 9.892 12.255 1.00 94.25 83 ILE A N 1
ATOM 650 C CA . ILE A 1 83 ? -9.154 9.001 11.126 1.00 94.25 83 ILE A CA 1
ATOM 651 C C . ILE A 1 83 ? -9.688 9.583 9.812 1.00 94.25 83 ILE A C 1
ATOM 653 O O . ILE A 1 83 ? -8.984 9.530 8.806 1.00 94.25 83 ILE A O 1
ATOM 657 N N . ILE A 1 84 ? -10.900 10.143 9.825 1.00 94.50 84 ILE A N 1
ATOM 658 C CA . ILE A 1 84 ? -11.507 10.779 8.650 1.00 94.50 84 ILE A CA 1
ATOM 659 C C . ILE A 1 84 ? -10.714 12.022 8.234 1.00 94.50 84 ILE A C 1
ATOM 661 O O . ILE A 1 84 ? -10.402 12.163 7.057 1.00 94.50 84 ILE A O 1
ATOM 665 N N . GLU A 1 85 ? -10.330 12.879 9.183 1.00 94.31 85 GLU A N 1
ATOM 666 C CA . GLU A 1 85 ? -9.479 14.049 8.919 1.00 94.31 85 GLU A CA 1
ATOM 667 C C . GLU A 1 85 ? -8.163 13.639 8.247 1.00 94.31 85 GLU A C 1
ATOM 669 O O . GLU A 1 85 ? -7.865 14.093 7.148 1.00 94.31 85 GLU A O 1
ATOM 674 N N . LEU A 1 86 ? -7.429 12.695 8.847 1.00 94.50 86 LEU A N 1
ATOM 675 C CA . LEU A 1 86 ? -6.152 12.226 8.302 1.00 94.50 86 LEU A CA 1
ATOM 676 C C . LEU A 1 86 ? -6.310 11.566 6.924 1.00 94.50 86 LEU A C 1
ATOM 678 O O . LEU A 1 86 ? -5.404 11.624 6.093 1.00 94.50 86 LEU A O 1
ATOM 682 N N . HIS A 1 87 ? -7.443 10.912 6.670 1.00 94.75 87 HIS A N 1
ATOM 683 C CA . HIS A 1 87 ? -7.741 10.355 5.356 1.00 94.75 87 HIS A CA 1
ATOM 684 C C . HIS A 1 87 ? -8.029 11.452 4.320 1.00 94.75 87 HIS A C 1
ATOM 686 O O . HIS A 1 87 ? -7.555 11.355 3.189 1.00 94.75 87 HIS A O 1
ATOM 692 N N . ASN A 1 88 ? -8.756 12.504 4.704 1.00 93.81 88 ASN A N 1
ATOM 693 C CA . ASN A 1 88 ? -9.020 13.664 3.849 1.00 93.81 88 ASN A CA 1
ATOM 694 C C . ASN A 1 88 ? -7.736 14.436 3.517 1.00 93.81 88 ASN A C 1
ATOM 696 O O . ASN A 1 88 ? -7.603 14.931 2.401 1.00 93.81 88 ASN A O 1
ATOM 700 N N . ASP A 1 89 ? -6.749 14.424 4.417 1.00 93.88 89 ASP A N 1
ATOM 701 C CA . ASP A 1 89 ? -5.388 14.919 4.158 1.00 93.88 89 ASP A CA 1
ATOM 702 C C . ASP A 1 89 ? -4.622 14.067 3.115 1.00 93.88 89 ASP A C 1
ATOM 704 O O . ASP A 1 89 ? -3.471 14.347 2.773 1.00 93.88 89 ASP A O 1
ATOM 708 N N . GLY A 1 90 ? -5.233 12.995 2.598 1.00 91.44 90 GLY A N 1
ATOM 709 C CA . GLY A 1 90 ? -4.670 12.118 1.571 1.00 91.44 90 GLY A CA 1
ATOM 710 C C . GLY A 1 90 ? -3.705 11.065 2.119 1.00 91.44 90 GLY A C 1
ATOM 711 O O . GLY A 1 90 ? -2.936 10.459 1.359 1.00 91.44 90 GLY A O 1
ATOM 712 N N . LEU A 1 91 ? -3.704 10.832 3.434 1.00 93.38 91 LEU A N 1
ATOM 713 C CA . LEU A 1 91 ? -2.843 9.831 4.052 1.00 93.38 91 LEU A CA 1
ATOM 714 C C . LEU A 1 91 ? -3.414 8.426 3.862 1.00 93.38 91 LEU A C 1
ATOM 716 O O . LEU A 1 91 ? -4.615 8.181 3.933 1.00 93.38 91 LEU A O 1
ATOM 720 N N . THR A 1 92 ? -2.518 7.468 3.637 1.00 93.12 92 THR A N 1
ATOM 721 C CA . THR A 1 92 ? -2.912 6.070 3.457 1.00 93.12 92 THR A CA 1
ATOM 722 C C . THR A 1 92 ? -3.201 5.402 4.800 1.00 93.12 92 THR A C 1
ATOM 724 O O . THR A 1 92 ? -2.669 5.823 5.831 1.00 93.12 92 THR A O 1
ATOM 727 N N . THR A 1 93 ? -3.996 4.330 4.820 1.00 93.56 93 THR A N 1
ATOM 728 C CA . THR A 1 93 ? -4.428 3.688 6.077 1.00 93.56 93 THR A CA 1
ATOM 729 C C . THR A 1 93 ? -3.246 3.211 6.921 1.00 93.56 93 THR A C 1
ATOM 731 O O . THR A 1 93 ? -3.247 3.352 8.147 1.00 93.56 93 THR A O 1
ATOM 734 N N . SER A 1 94 ? -2.184 2.742 6.258 1.00 92.75 94 SER A N 1
ATOM 735 C CA . SER A 1 94 ? -0.926 2.355 6.899 1.00 92.75 94 SER A CA 1
ATOM 736 C C . SER A 1 94 ? -0.246 3.535 7.605 1.00 92.75 94 SER A C 1
ATOM 738 O O . SER A 1 94 ? 0.240 3.388 8.726 1.00 92.75 94 SER A O 1
ATOM 740 N N . LYS A 1 95 ? -0.226 4.717 6.972 1.00 94.00 95 LYS A N 1
ATOM 741 C CA . LYS A 1 95 ? 0.355 5.941 7.548 1.00 94.00 95 LYS A CA 1
ATOM 742 C C . LYS A 1 95 ? -0.485 6.477 8.701 1.00 94.00 95 LYS A C 1
ATOM 744 O O . LYS A 1 95 ? 0.081 6.842 9.726 1.00 94.00 95 LYS A O 1
ATOM 749 N N . ILE A 1 96 ? -1.811 6.455 8.565 1.00 95.06 96 ILE A N 1
ATOM 750 C CA . ILE A 1 96 ? -2.741 6.840 9.635 1.00 95.06 96 ILE A CA 1
ATOM 751 C C . ILE A 1 96 ? -2.449 6.015 10.894 1.00 95.06 96 ILE A C 1
ATOM 753 O O . ILE A 1 96 ? -2.297 6.569 11.978 1.00 95.06 96 ILE A O 1
ATOM 757 N N . GLY A 1 97 ? -2.266 4.698 10.754 1.00 92.75 97 GLY A N 1
ATOM 758 C CA . GLY A 1 97 ? -1.899 3.835 11.880 1.00 92.75 97 GLY A CA 1
ATOM 759 C C . GLY A 1 97 ? -0.568 4.204 12.552 1.00 92.75 97 GLY A C 1
ATOM 760 O O . GLY A 1 97 ? -0.455 4.097 13.773 1.00 92.75 97 GLY A O 1
ATOM 761 N N . LEU A 1 98 ? 0.431 4.661 11.785 1.00 93.88 98 LEU A N 1
ATOM 762 C CA . LEU A 1 98 ? 1.712 5.124 12.335 1.00 93.88 98 LEU A CA 1
ATOM 763 C C . LEU A 1 98 ? 1.550 6.422 13.131 1.00 93.88 98 LEU A C 1
ATOM 765 O O . LEU A 1 98 ? 2.069 6.504 14.240 1.00 93.88 98 LEU A O 1
ATOM 769 N N . ILE A 1 99 ? 0.784 7.377 12.604 1.00 94.25 99 ILE A N 1
ATOM 770 C CA . ILE A 1 99 ? 0.512 8.676 13.237 1.00 94.25 99 ILE A CA 1
ATOM 771 C C . ILE A 1 99 ? -0.269 8.495 14.539 1.00 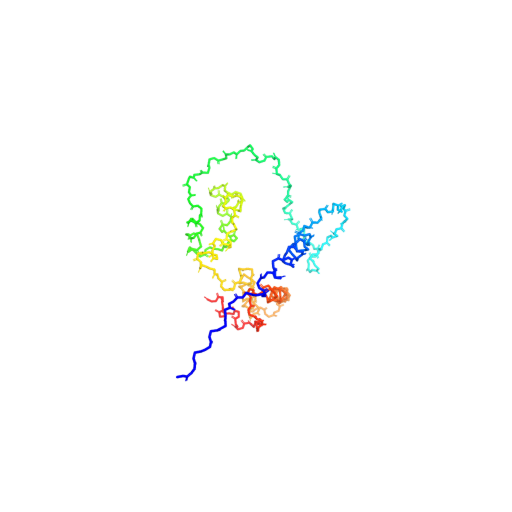94.25 99 ILE A C 1
ATOM 773 O O . ILE A 1 99 ? 0.124 9.004 15.588 1.00 94.25 99 ILE A O 1
ATOM 777 N N . LEU A 1 100 ? -1.331 7.682 14.510 1.00 91.81 100 LEU A N 1
ATOM 778 C CA . LEU A 1 100 ? -2.103 7.341 15.708 1.00 91.81 100 LEU A CA 1
ATOM 779 C C . LEU A 1 100 ? -1.220 6.726 16.800 1.00 91.81 100 LEU A C 1
ATOM 781 O O . LEU A 1 100 ? -1.432 6.966 17.989 1.00 91.81 100 LEU A O 1
ATOM 785 N N . ARG A 1 101 ? -0.191 5.972 16.407 1.00 89.56 101 ARG A N 1
ATOM 786 C CA . ARG A 1 101 ? 0.761 5.380 17.342 1.00 89.56 101 ARG A CA 1
ATOM 787 C C . ARG A 1 101 ? 1.771 6.389 17.884 1.00 89.56 101 ARG A C 1
ATOM 789 O O . ARG A 1 101 ? 2.025 6.360 19.086 1.00 89.56 101 ARG A O 1
ATOM 796 N N . SER A 1 102 ? 2.380 7.215 17.034 1.00 91.25 102 SER A N 1
ATOM 797 C CA . SER A 1 102 ? 3.452 8.136 17.435 1.00 91.25 102 SER A CA 1
ATOM 798 C C . SER A 1 102 ? 2.931 9.358 18.183 1.00 91.25 102 SER A C 1
ATOM 800 O O . SER A 1 102 ? 3.490 9.720 19.212 1.00 91.25 102 SER A O 1
ATOM 802 N N . GLU A 1 103 ? 1.856 9.968 17.691 1.00 89.81 103 GLU A N 1
ATOM 803 C CA . GLU A 1 103 ? 1.335 11.235 18.214 1.00 89.81 103 GLU A CA 1
ATOM 804 C C . GLU A 1 103 ? 0.294 10.995 19.306 1.00 89.81 103 GLU A C 1
ATOM 806 O O . GLU A 1 103 ? 0.396 11.522 20.413 1.00 89.81 103 GLU A O 1
ATOM 811 N N . TYR A 1 104 ? -0.681 10.129 19.023 1.00 87.88 104 TYR A N 1
ATOM 812 C CA . TYR A 1 104 ? -1.825 9.888 19.907 1.00 87.88 104 TYR A CA 1
ATOM 813 C C . TYR A 1 104 ? -1.606 8.727 20.886 1.00 87.88 104 TYR A C 1
ATOM 815 O O . TYR A 1 104 ? -2.461 8.462 21.729 1.00 87.88 104 TYR A O 1
ATOM 823 N N . LYS A 1 105 ? -0.453 8.043 20.804 1.00 88.56 105 LYS A N 1
ATOM 824 C CA . LYS A 1 105 ? -0.058 6.914 21.671 1.00 88.56 105 LYS A CA 1
ATOM 825 C C . LYS A 1 105 ? -1.027 5.723 21.616 1.00 88.56 105 LYS A C 1
ATOM 827 O O . LYS A 1 105 ? -1.120 4.935 22.555 1.00 88.56 105 LYS A O 1
ATOM 832 N N . ILE A 1 106 ? -1.720 5.546 20.492 1.00 86.62 106 ILE A N 1
ATOM 833 C CA . ILE A 1 106 ? -2.682 4.463 20.271 1.00 86.62 106 ILE A CA 1
ATOM 834 C C . ILE A 1 106 ? -1.972 3.292 19.597 1.00 86.62 106 ILE A C 1
ATOM 836 O O . ILE A 1 106 ? -1.626 3.338 18.420 1.00 86.62 106 ILE A O 1
ATOM 840 N N . LEU A 1 107 ? -1.761 2.202 20.338 1.00 86.00 107 LEU A N 1
ATOM 841 C CA . LEU A 1 107 ? -1.043 1.033 19.812 1.00 86.00 107 LEU A CA 1
ATOM 842 C C . LEU A 1 107 ? -1.892 0.182 18.858 1.00 86.00 107 LEU A C 1
ATOM 844 O O . LEU A 1 107 ? -1.352 -0.409 17.924 1.00 86.00 107 LEU A O 1
ATOM 848 N N . ASN A 1 108 ? -3.198 0.054 19.116 1.00 88.00 108 ASN A N 1
ATOM 849 C CA . ASN A 1 108 ? -4.079 -0.804 18.326 1.00 88.00 108 ASN A CA 1
ATOM 850 C C . ASN A 1 108 ? -5.503 -0.246 18.237 1.00 88.00 108 ASN A C 1
ATOM 852 O O . ASN A 1 108 ? -6.314 -0.455 19.137 1.00 88.00 108 ASN A O 1
ATOM 856 N N . VAL A 1 109 ? -5.823 0.378 17.104 1.00 89.75 109 VAL A N 1
ATOM 857 C CA . VAL A 1 109 ? -7.136 0.984 16.821 1.00 89.75 109 VAL A CA 1
ATOM 858 C C . VAL A 1 109 ? -8.289 -0.010 16.982 1.00 89.75 109 VAL A C 1
ATOM 860 O O . VAL A 1 109 ? -9.325 0.341 17.538 1.00 89.75 109 VAL A O 1
ATOM 863 N N . LYS A 1 110 ? -8.092 -1.280 16.602 1.00 89.50 110 LYS A N 1
ATOM 864 C CA . LYS A 1 110 ? -9.133 -2.311 16.722 1.00 89.50 110 LYS A CA 1
ATOM 865 C C . LYS A 1 110 ? -9.517 -2.579 18.177 1.00 89.50 110 LYS A C 1
ATOM 867 O O . LYS A 1 110 ? -10.677 -2.862 18.445 1.00 89.50 110 LYS A O 1
ATOM 872 N N . LYS A 1 111 ? -8.565 -2.490 19.111 1.00 87.75 111 LYS A N 1
ATOM 873 C CA . LYS A 1 111 ? -8.849 -2.672 20.543 1.00 87.75 111 LYS A CA 1
ATOM 874 C C . LYS A 1 111 ? -9.614 -1.487 21.133 1.00 87.75 111 LYS A C 1
ATOM 876 O O . LYS A 1 111 ? -10.459 -1.704 21.986 1.00 87.75 111 LYS A O 1
ATOM 881 N N . TYR A 1 112 ? -9.327 -0.269 20.674 1.00 85.38 112 TYR A N 1
ATOM 882 C CA . TYR A 1 112 ? -9.978 0.942 21.182 1.00 85.38 112 TYR A CA 1
ATOM 883 C C . TYR A 1 112 ? -11.381 1.153 20.602 1.00 85.38 112 TYR A C 1
ATOM 885 O O . TYR A 1 112 ? -12.308 1.435 21.350 1.00 85.38 112 TYR A O 1
ATOM 893 N N . CYS A 1 113 ? -11.552 1.006 19.286 1.00 85.12 113 CYS A N 1
ATOM 894 C CA . CYS A 1 113 ? -12.816 1.299 18.598 1.00 85.12 113 CYS A CA 1
ATOM 895 C C . CYS A 1 113 ? -13.654 0.050 18.280 1.00 85.12 113 CYS A C 1
ATOM 897 O O . CYS A 1 113 ? -14.752 0.172 17.747 1.00 85.12 113 CYS A O 1
ATOM 899 N N . GLY A 1 114 ? -13.119 -1.159 18.481 1.00 88.81 114 GLY A N 1
ATOM 900 C CA . GLY A 1 114 ? -13.743 -2.421 18.050 1.00 88.81 114 GLY A CA 1
ATOM 901 C C . GLY A 1 114 ? -13.684 -2.681 16.535 1.00 88.81 114 GLY A C 1
ATOM 902 O O . GLY A 1 114 ? -13.848 -3.817 16.092 1.00 88.81 114 GLY A O 1
ATOM 903 N N . LYS A 1 115 ? -13.388 -1.653 15.731 1.00 91.00 115 LYS A N 1
ATOM 904 C CA . LYS A 1 115 ? -13.352 -1.686 14.261 1.00 91.00 115 LYS A CA 1
ATOM 905 C C . LYS A 1 115 ? -11.944 -1.431 13.727 1.00 91.00 115 LYS A C 1
ATOM 907 O O . LYS A 1 115 ? -11.116 -0.798 14.381 1.00 91.00 115 LYS A O 1
ATOM 912 N N . THR A 1 116 ? -11.645 -1.941 12.533 1.00 92.81 116 THR A N 1
ATOM 913 C CA . THR A 1 116 ? -10.392 -1.613 11.835 1.00 92.81 116 THR A CA 1
ATOM 914 C C . THR A 1 116 ? -10.514 -0.273 11.115 1.00 92.81 116 THR A C 1
ATOM 916 O O . THR A 1 116 ? -11.612 0.130 10.747 1.00 92.81 116 THR A O 1
ATOM 919 N N . ILE A 1 117 ? -9.380 0.386 10.851 1.00 93.38 117 ILE A N 1
ATOM 920 C CA . ILE A 1 117 ? -9.337 1.654 10.096 1.00 93.38 117 ILE A CA 1
ATOM 921 C C . ILE A 1 117 ? -10.060 1.513 8.748 1.00 93.38 117 ILE A C 1
ATOM 923 O O . ILE A 1 117 ? -10.859 2.365 8.389 1.00 93.38 117 ILE A O 1
ATOM 927 N N . THR A 1 118 ? -9.846 0.400 8.038 1.00 92.50 118 THR A N 1
ATOM 928 C CA . THR A 1 118 ? -10.528 0.120 6.764 1.00 92.50 118 THR A CA 1
ATOM 929 C C . THR A 1 118 ? -12.046 0.070 6.913 1.00 92.50 118 THR A C 1
ATOM 931 O O . THR A 1 118 ? -12.746 0.645 6.097 1.00 92.50 118 THR A O 1
ATOM 934 N N . LEU A 1 119 ? -12.550 -0.575 7.971 1.00 92.31 119 LEU A N 1
ATOM 935 C CA . LEU A 1 119 ? -13.987 -0.704 8.199 1.00 92.31 119 LEU A CA 1
ATOM 936 C C . LEU A 1 119 ? -14.609 0.649 8.562 1.00 92.31 119 LEU A C 1
ATOM 938 O O . LEU A 1 119 ? -15.705 0.959 8.119 1.00 92.31 119 LEU A O 1
ATOM 942 N N . ILE A 1 120 ? -13.886 1.470 9.327 1.00 93.81 120 ILE A N 1
ATOM 943 C CA . ILE A 1 120 ? -14.308 2.838 9.644 1.00 93.81 120 ILE A CA 1
ATOM 944 C C . ILE A 1 120 ? -14.441 3.665 8.358 1.00 93.81 120 ILE A C 1
ATOM 946 O O . ILE A 1 120 ? -15.418 4.391 8.200 1.00 93.81 120 ILE A O 1
ATOM 950 N N . LEU A 1 121 ? -13.500 3.549 7.419 1.00 93.44 121 LEU A N 1
ATOM 951 C CA . LEU A 1 121 ? -13.587 4.254 6.135 1.00 93.44 121 LEU A CA 1
ATOM 952 C C . LEU A 1 121 ? -14.730 3.724 5.253 1.00 93.44 121 LEU A C 1
ATOM 954 O O . LEU A 1 121 ? -15.428 4.530 4.636 1.00 93.44 121 LEU A O 1
ATOM 958 N N . ASP A 1 122 ? -14.966 2.406 5.263 1.00 92.12 122 ASP A N 1
ATOM 959 C CA . ASP A 1 122 ? -16.072 1.761 4.540 1.00 92.12 122 ASP A CA 1
ATOM 960 C C . ASP A 1 122 ? -17.437 2.266 5.034 1.00 92.12 122 ASP A C 1
ATOM 962 O O . ASP A 1 122 ? -18.293 2.636 4.231 1.00 92.12 122 ASP A O 1
ATOM 966 N N . GLU A 1 123 ? -17.630 2.345 6.354 1.00 93.25 123 GLU A N 1
ATOM 967 C CA . GLU A 1 123 ? -18.867 2.852 6.970 1.00 93.25 123 GLU A CA 1
ATOM 968 C C . GLU A 1 123 ? -19.139 4.318 6.610 1.00 93.25 123 GLU A C 1
ATOM 970 O O . GLU A 1 123 ? -20.288 4.707 6.403 1.00 93.25 123 GLU A O 1
ATOM 975 N N . ASN A 1 124 ? -18.078 5.116 6.480 1.00 91.44 124 ASN A N 1
ATOM 976 C CA . ASN A 1 124 ? -18.164 6.524 6.099 1.00 91.44 124 ASN A CA 1
ATOM 977 C C . ASN A 1 124 ? -18.163 6.747 4.575 1.00 91.44 124 ASN A C 1
ATOM 979 O O . ASN A 1 124 ? -18.196 7.894 4.137 1.00 91.44 124 ASN A O 1
ATOM 983 N N . LYS A 1 125 ? -18.150 5.679 3.761 1.00 89.62 125 LYS A N 1
ATOM 984 C CA . LYS A 1 125 ? -18.137 5.728 2.284 1.00 89.62 125 LYS A CA 1
ATOM 985 C C . LYS A 1 125 ? -16.943 6.489 1.686 1.00 89.62 125 LYS A C 1
ATOM 987 O O . LYS A 1 125 ? -17.029 6.989 0.569 1.00 89.62 125 LYS A O 1
ATOM 992 N N . LEU A 1 126 ? -15.823 6.553 2.406 1.00 86.94 126 LEU A N 1
ATOM 993 C CA . LEU A 1 126 ? -14.590 7.219 1.958 1.00 86.94 126 LEU A CA 1
ATOM 994 C C . LEU A 1 126 ? -13.581 6.236 1.343 1.00 86.94 126 LEU A C 1
ATOM 996 O O . LEU A 1 126 ? -12.413 6.567 1.149 1.00 86.94 126 LEU A O 1
ATOM 1000 N N . THR A 1 127 ? -14.009 5.010 1.055 1.00 83.50 127 THR A N 1
ATOM 1001 C CA . THR A 1 127 ? -13.118 3.943 0.603 1.00 83.50 127 THR A CA 1
ATOM 1002 C C . THR A 1 127 ? -12.725 4.089 -0.859 1.00 83.50 127 THR A C 1
ATOM 1004 O O . THR A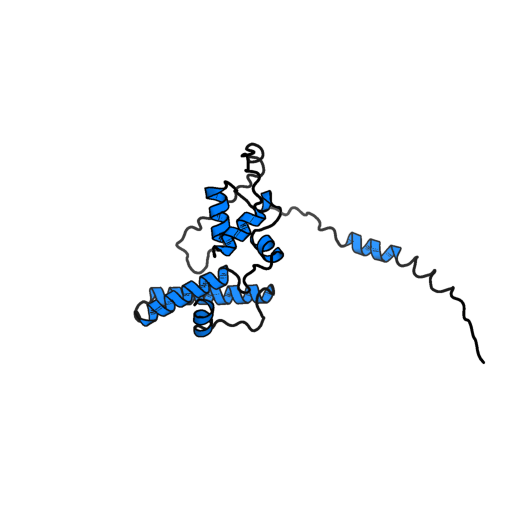 1 127 ? -13.547 4.333 -1.738 1.00 83.50 127 THR A O 1
ATOM 1007 N N . GLN A 1 128 ? -11.442 3.857 -1.125 1.00 83.62 128 GLN A N 1
ATOM 1008 C CA . GLN A 1 128 ? -10.901 3.759 -2.475 1.00 83.62 128 GLN A CA 1
ATOM 1009 C C . GLN A 1 128 ? -11.376 2.472 -3.161 1.00 83.62 128 GLN A C 1
ATOM 1011 O O . GLN A 1 128 ? -11.246 1.382 -2.604 1.00 83.62 128 GLN A O 1
ATOM 1016 N N . GLU A 1 129 ? -11.844 2.579 -4.407 1.00 85.88 129 GLU A N 1
ATOM 1017 C CA . GLU A 1 129 ? -12.256 1.416 -5.212 1.00 85.88 129 GLU A CA 1
ATOM 1018 C C . GLU A 1 129 ? -11.122 0.398 -5.391 1.00 85.88 129 GLU A C 1
ATOM 1020 O O . GLU A 1 129 ? -11.334 -0.816 -5.423 1.00 85.88 129 GLU A O 1
ATOM 1025 N N . ILE A 1 130 ? -9.891 0.899 -5.499 1.00 88.38 130 ILE A N 1
ATOM 1026 C CA . ILE A 1 130 ? -8.692 0.082 -5.627 1.00 88.38 130 ILE A CA 1
ATOM 1027 C C . ILE A 1 130 ? -8.039 -0.061 -4.247 1.00 88.38 130 ILE A C 1
ATOM 1029 O O . ILE A 1 130 ? -7.723 0.949 -3.619 1.00 88.38 130 ILE A O 1
ATOM 1033 N N . PRO A 1 131 ? -7.736 -1.293 -3.795 1.00 91.62 131 PRO A N 1
ATOM 1034 C CA . PRO A 1 131 ? -7.024 -1.504 -2.538 1.00 91.62 131 PRO A CA 1
ATOM 1035 C C . PRO A 1 131 ? -5.660 -0.793 -2.487 1.00 91.62 131 PRO A C 1
ATOM 1037 O O . PRO A 1 131 ? -4.898 -0.833 -3.460 1.00 91.62 131 PRO A O 1
ATOM 1040 N N . GLU A 1 132 ? -5.307 -0.243 -1.319 1.00 90.62 132 GLU A N 1
ATOM 1041 C CA . GLU A 1 132 ? -4.042 0.478 -1.060 1.00 90.62 132 GLU A CA 1
ATOM 1042 C C . GLU A 1 132 ? -2.799 -0.318 -1.496 1.00 90.62 132 GLU A C 1
ATOM 1044 O O . GLU A 1 132 ? -1.902 0.213 -2.152 1.00 90.62 132 GLU A O 1
ATOM 1049 N N . ASP A 1 133 ? -2.754 -1.619 -1.198 1.00 92.00 133 ASP A N 1
ATOM 1050 C CA . ASP A 1 133 ? -1.623 -2.479 -1.568 1.00 92.00 133 ASP A CA 1
ATOM 1051 C C . ASP A 1 133 ? -1.383 -2.505 -3.082 1.00 92.00 133 ASP A C 1
ATOM 1053 O O . ASP A 1 133 ? -0.243 -2.514 -3.560 1.00 92.00 133 ASP A O 1
ATOM 1057 N N . LEU A 1 134 ? -2.477 -2.567 -3.848 1.00 93.12 134 LEU A N 1
ATOM 1058 C CA . LEU A 1 134 ? -2.425 -2.653 -5.298 1.00 93.12 134 LEU A CA 1
ATOM 1059 C C . LEU A 1 134 ? -2.011 -1.300 -5.875 1.00 93.12 134 LEU A C 1
ATOM 1061 O O . LEU A 1 134 ? -1.114 -1.261 -6.717 1.00 93.12 134 LEU A O 1
ATOM 1065 N N . SER A 1 135 ? -2.578 -0.201 -5.370 1.00 92.12 135 SER A N 1
ATOM 1066 C CA . SER A 1 135 ? -2.223 1.154 -5.806 1.00 92.12 135 SER A CA 1
ATOM 1067 C C . SER A 1 135 ? -0.749 1.482 -5.529 1.00 92.12 135 SER A C 1
ATOM 1069 O O . SER A 1 135 ? -0.065 2.031 -6.396 1.00 92.12 135 SER A O 1
ATOM 1071 N N . ALA A 1 136 ? -0.198 1.053 -4.389 1.00 93.12 136 ALA A N 1
ATOM 1072 C CA . ALA A 1 136 ? 1.222 1.207 -4.071 1.00 93.12 136 ALA A CA 1
ATOM 1073 C C . ALA A 1 136 ? 2.140 0.442 -5.045 1.00 93.12 136 ALA A C 1
ATOM 1075 O O . ALA A 1 136 ? 3.181 0.957 -5.470 1.00 93.12 136 ALA A O 1
ATOM 1076 N N . LEU A 1 137 ? 1.764 -0.779 -5.443 1.00 94.75 137 LEU A N 1
ATOM 1077 C CA . LEU A 1 137 ? 2.529 -1.551 -6.428 1.00 94.75 137 LEU A CA 1
ATOM 1078 C C . LEU A 1 137 ? 2.426 -0.969 -7.837 1.00 94.75 137 LEU A C 1
ATOM 1080 O O . LEU A 1 137 ? 3.431 -0.969 -8.547 1.00 94.75 137 LEU A O 1
ATOM 1084 N N . LEU A 1 138 ? 1.259 -0.447 -8.227 1.00 94.81 138 LEU A N 1
ATOM 1085 C CA . LEU A 1 138 ? 1.084 0.264 -9.496 1.00 94.81 138 LEU A CA 1
ATOM 1086 C C . LEU A 1 138 ? 1.990 1.501 -9.547 1.00 94.81 138 LEU A C 1
ATOM 1088 O O . LEU A 1 138 ? 2.754 1.654 -10.499 1.00 94.81 138 LEU A O 1
ATOM 1092 N N . LYS A 1 139 ? 2.015 2.307 -8.475 1.00 94.12 139 LYS A N 1
ATOM 1093 C CA . LYS A 1 139 ? 2.927 3.457 -8.325 1.00 94.12 139 LYS A CA 1
ATOM 1094 C C . LYS A 1 139 ? 4.389 3.061 -8.520 1.00 94.12 139 LYS A C 1
ATOM 1096 O O . LYS A 1 139 ? 5.122 3.694 -9.282 1.00 94.12 139 LYS A O 1
ATOM 1101 N N . ARG A 1 140 ? 4.815 1.977 -7.865 1.00 94.94 140 ARG A N 1
ATOM 1102 C CA . ARG A 1 140 ? 6.178 1.448 -8.003 1.00 94.94 140 ARG A CA 1
ATOM 1103 C C . ARG A 1 140 ? 6.469 0.970 -9.428 1.00 94.94 140 ARG A C 1
ATOM 1105 O O . ARG A 1 140 ? 7.548 1.254 -9.939 1.00 94.94 140 ARG A O 1
ATOM 1112 N N . ALA A 1 141 ? 5.534 0.264 -10.061 1.00 95.94 141 ALA A N 1
ATOM 1113 C CA . ALA A 1 141 ? 5.690 -0.234 -11.424 1.00 95.94 141 ALA A CA 1
ATOM 1114 C C . ALA A 1 141 ? 5.862 0.916 -12.427 1.00 95.94 141 ALA A C 1
ATOM 1116 O O . ALA A 1 141 ? 6.814 0.899 -13.200 1.00 95.94 141 ALA A O 1
ATOM 1117 N N . VAL A 1 142 ? 5.027 1.958 -12.344 1.00 95.38 142 VAL A N 1
ATOM 1118 C CA . VAL A 1 142 ? 5.134 3.154 -13.198 1.00 95.38 142 VAL A CA 1
ATOM 1119 C C . VAL A 1 142 ? 6.492 3.842 -13.023 1.00 95.38 142 VAL A C 1
ATOM 1121 O O . VAL A 1 142 ? 7.120 4.225 -14.009 1.00 95.38 142 VAL A O 1
ATOM 1124 N N . LYS A 1 143 ? 6.994 3.957 -11.785 1.00 94.62 143 LYS A N 1
ATOM 1125 C CA . LYS A 1 143 ? 8.330 4.520 -11.523 1.00 94.62 143 LYS A CA 1
ATOM 1126 C C . LYS A 1 143 ? 9.445 3.690 -12.171 1.00 94.62 143 LYS A C 1
ATOM 1128 O O . LYS A 1 143 ? 10.355 4.264 -12.761 1.00 94.62 143 LYS A O 1
ATOM 1133 N N . LEU A 1 144 ? 9.366 2.360 -12.090 1.00 94.94 144 LEU A N 1
ATOM 1134 C CA . LEU A 1 144 ? 10.348 1.462 -12.709 1.00 94.94 144 LEU A CA 1
ATOM 1135 C C . LEU A 1 144 ? 10.308 1.534 -14.237 1.00 94.94 144 LEU A C 1
ATOM 1137 O O . LEU A 1 144 ? 11.363 1.601 -14.854 1.00 94.94 144 LEU A O 1
ATOM 1141 N N . ILE A 1 145 ? 9.119 1.608 -14.840 1.00 94.25 145 ILE A N 1
ATOM 1142 C CA . ILE A 1 145 ? 8.969 1.794 -16.291 1.00 94.25 145 ILE A CA 1
ATOM 1143 C C . ILE A 1 145 ? 9.631 3.106 -16.727 1.00 94.25 145 ILE A C 1
ATOM 1145 O O . ILE A 1 145 ? 10.410 3.113 -17.676 1.00 94.25 145 ILE A O 1
ATOM 1149 N N . LYS A 1 146 ? 9.375 4.213 -16.013 1.00 93.88 146 LYS A N 1
ATOM 1150 C CA . LYS A 1 146 ? 10.013 5.510 -16.297 1.00 93.88 146 LYS A CA 1
ATOM 1151 C C . LYS A 1 146 ? 11.542 5.428 -16.219 1.00 93.88 146 LYS A C 1
ATOM 1153 O O . LYS A 1 146 ? 12.209 5.942 -17.107 1.00 93.88 146 LYS A O 1
ATOM 1158 N N . HIS A 1 147 ? 12.083 4.746 -15.207 1.00 94.88 147 HIS A N 1
ATOM 1159 C CA . HIS A 1 147 ? 13.529 4.527 -15.062 1.00 94.88 147 HIS A CA 1
ATOM 1160 C C . HIS A 1 147 ? 14.118 3.659 -16.181 1.00 94.88 147 HIS A C 1
ATOM 1162 O O . HIS A 1 147 ? 15.188 3.962 -16.694 1.00 94.88 147 HIS A O 1
ATOM 1168 N N . MET A 1 148 ? 13.418 2.600 -16.594 1.00 95.06 148 MET A N 1
ATOM 1169 C CA . MET A 1 148 ? 13.870 1.705 -17.667 1.00 95.06 148 MET A CA 1
ATOM 1170 C C . MET A 1 148 ? 13.838 2.365 -19.048 1.00 95.06 148 MET A C 1
ATOM 1172 O O . MET A 1 148 ? 14.659 2.026 -19.896 1.00 95.06 148 MET A O 1
ATOM 1176 N N . LYS A 1 149 ? 12.910 3.307 -19.280 1.00 94.06 149 LYS A N 1
ATOM 1177 C CA . LYS A 1 149 ? 12.842 4.073 -20.534 1.00 94.06 149 LYS A CA 1
ATOM 1178 C C . LYS A 1 149 ? 14.111 4.894 -20.774 1.00 94.06 149 LYS A C 1
ATOM 1180 O O . LYS A 1 149 ? 14.553 4.972 -21.913 1.00 94.06 149 LYS A O 1
ATOM 1185 N N . SER A 1 150 ? 14.702 5.470 -19.726 1.00 96.50 150 SER A N 1
ATOM 1186 C CA . SER A 1 150 ? 15.996 6.158 -19.822 1.00 96.50 150 SER A CA 1
ATOM 1187 C C . SER A 1 150 ? 17.189 5.203 -19.702 1.00 96.50 150 SER A C 1
ATOM 1189 O O . SER A 1 150 ? 18.204 5.417 -20.355 1.00 96.50 150 SER A O 1
ATOM 1191 N N . ASN A 1 151 ? 17.068 4.131 -18.911 1.00 96.31 151 ASN A N 1
ATOM 1192 C CA . ASN A 1 151 ? 18.150 3.185 -18.624 1.00 96.31 151 ASN A CA 1
ATOM 1193 C C . ASN A 1 151 ? 17.819 1.771 -19.118 1.00 96.31 151 ASN A C 1
ATOM 1195 O O . ASN A 1 151 ? 17.479 0.875 -18.343 1.00 96.31 151 ASN A O 1
ATOM 1199 N N . THR A 1 152 ? 17.960 1.545 -20.422 1.00 94.25 152 THR A N 1
ATOM 1200 C CA . THR A 1 152 ? 17.587 0.268 -21.056 1.00 94.25 152 THR A CA 1
ATOM 1201 C C . THR A 1 152 ? 18.492 -0.908 -20.670 1.00 94.25 152 THR A C 1
ATOM 1203 O O . THR A 1 152 ? 18.057 -2.058 -20.723 1.00 94.25 152 THR A O 1
ATOM 1206 N N . LYS A 1 153 ? 19.734 -0.634 -2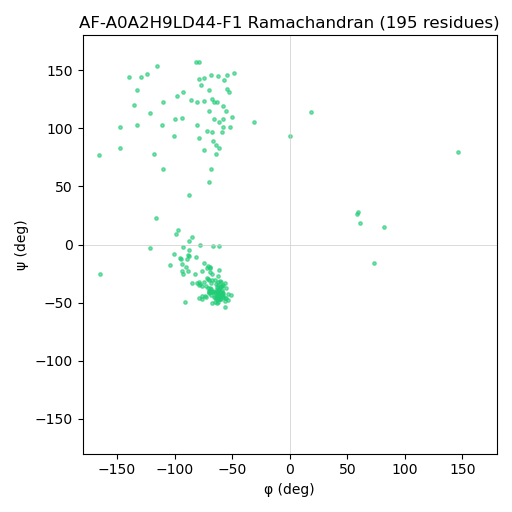0.245 1.00 96.38 153 LYS A N 1
ATOM 1207 C CA . LYS A 1 153 ? 20.739 -1.647 -19.866 1.00 96.38 153 LYS A CA 1
ATOM 1208 C C . LYS A 1 153 ? 20.674 -2.080 -18.393 1.00 96.38 153 LYS A C 1
ATOM 1210 O O . LYS A 1 153 ? 21.399 -2.988 -17.995 1.00 96.38 153 LYS A O 1
ATOM 1215 N N . ASP A 1 154 ? 19.817 -1.465 -17.575 1.00 96.81 154 ASP A N 1
ATOM 1216 C CA . ASP A 1 154 ? 19.694 -1.799 -16.151 1.00 96.81 154 ASP A CA 1
ATOM 1217 C C . ASP A 1 154 ? 18.864 -3.082 -15.939 1.00 96.81 154 ASP A C 1
ATOM 1219 O O . ASP A 1 154 ? 17.633 -3.076 -15.803 1.00 96.81 154 ASP A O 1
ATOM 1223 N N . MET A 1 155 ? 19.569 -4.215 -15.898 1.00 96.06 155 MET A N 1
ATOM 1224 C CA . MET A 1 155 ? 18.978 -5.542 -15.704 1.00 96.06 155 MET A CA 1
ATOM 1225 C C . MET A 1 155 ? 18.389 -5.734 -14.302 1.00 96.06 155 MET A C 1
ATOM 1227 O O . MET A 1 155 ? 17.386 -6.439 -14.145 1.00 96.06 155 MET A O 1
ATOM 1231 N N . THR A 1 156 ? 18.956 -5.075 -13.290 1.00 95.31 156 THR A N 1
ATOM 1232 C CA . THR A 1 156 ? 18.469 -5.137 -11.906 1.00 95.31 156 THR A CA 1
ATOM 1233 C C . THR A 1 156 ? 17.091 -4.495 -11.799 1.00 95.31 156 THR A C 1
ATOM 1235 O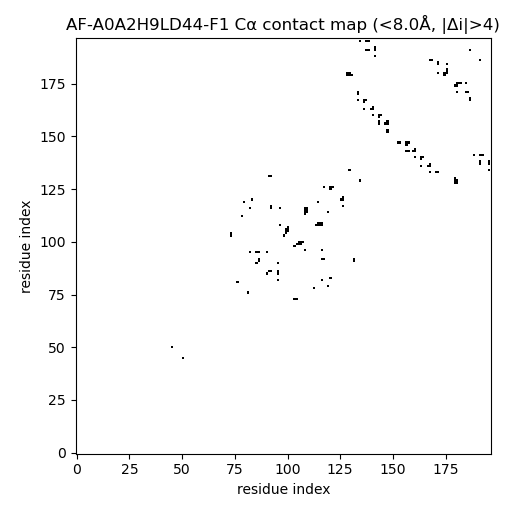 O . THR A 1 156 ? 16.166 -5.083 -11.227 1.00 95.31 156 THR A O 1
ATOM 1238 N N . SER A 1 157 ? 16.910 -3.326 -12.415 1.00 95.38 157 SER A N 1
ATOM 1239 C CA . SER A 1 157 ? 15.612 -2.650 -12.462 1.00 95.38 157 SER A CA 1
ATOM 1240 C C . SER A 1 157 ? 14.586 -3.416 -13.294 1.00 95.38 157 SER A C 1
ATOM 1242 O O . SER A 1 157 ? 13.441 -3.559 -12.855 1.00 95.38 157 SER A O 1
ATOM 1244 N N . LYS A 1 158 ? 14.990 -4.002 -14.431 1.00 95.81 158 LYS A N 1
ATOM 1245 C CA . LYS A 1 158 ? 14.129 -4.887 -15.236 1.00 95.81 158 LYS A CA 1
ATOM 1246 C C . LYS A 1 158 ? 13.620 -6.077 -14.419 1.00 95.81 158 LYS A C 1
ATOM 1248 O O . LYS A 1 158 ? 12.423 -6.377 -14.424 1.00 95.81 158 LYS A O 1
ATOM 1253 N N . TYR A 1 159 ? 14.500 -6.718 -13.655 1.00 95.88 159 TYR A N 1
ATOM 1254 C CA . TYR A 1 159 ? 14.128 -7.808 -12.755 1.00 95.88 159 TYR A CA 1
ATOM 1255 C C 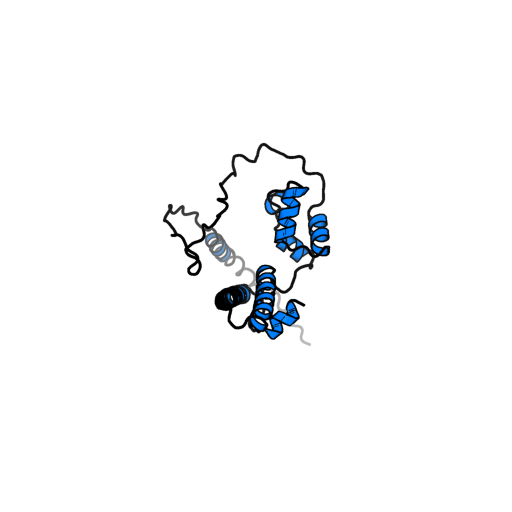. TYR A 1 159 ? 13.206 -7.334 -11.615 1.00 95.88 159 TYR A C 1
ATOM 1257 O O . TYR A 1 159 ? 12.197 -7.975 -11.299 1.00 95.88 159 TYR A O 1
ATOM 1265 N N . GLY A 1 160 ? 13.489 -6.165 -11.031 1.00 95.88 160 GLY A N 1
ATOM 1266 C CA . GLY A 1 160 ? 12.633 -5.519 -10.033 1.00 95.88 160 GLY A CA 1
ATOM 1267 C C . GLY A 1 160 ? 11.221 -5.215 -10.551 1.00 95.88 160 GLY A C 1
ATOM 1268 O O . GLY A 1 160 ? 10.235 -5.426 -9.831 1.00 95.88 160 GLY A O 1
ATOM 1269 N N . TYR A 1 161 ? 11.104 -4.781 -11.808 1.00 96.25 161 TYR A N 1
ATOM 1270 C CA . TYR A 1 161 ? 9.828 -4.579 -12.491 1.00 96.25 161 TYR A CA 1
ATOM 1271 C C . TYR A 1 161 ? 9.063 -5.900 -12.631 1.00 96.25 161 TYR A C 1
ATOM 1273 O O . TYR A 1 161 ? 7.931 -6.003 -12.156 1.00 96.25 161 TYR A O 1
ATOM 1281 N N . GLN A 1 162 ? 9.704 -6.958 -13.138 1.00 96.12 162 GLN A N 1
ATOM 1282 C CA . GLN A 1 162 ? 9.095 -8.290 -13.266 1.00 96.12 162 GLN A CA 1
ATOM 1283 C C . GLN A 1 162 ? 8.602 -8.855 -11.922 1.00 96.12 162 GLN A C 1
ATOM 1285 O O . GLN A 1 162 ? 7.492 -9.397 -11.836 1.00 96.12 162 GLN A O 1
ATOM 1290 N N . LYS A 1 163 ? 9.378 -8.688 -10.838 1.00 96.56 163 LYS A N 1
ATOM 1291 C CA . LYS A 1 163 ? 8.962 -9.061 -9.471 1.00 96.56 163 LYS A CA 1
ATOM 1292 C C . LYS A 1 163 ? 7.699 -8.318 -9.034 1.00 96.56 163 LYS A C 1
ATOM 1294 O O . LYS A 1 163 ? 6.812 -8.938 -8.428 1.00 96.56 163 LYS A O 1
ATOM 1299 N N . THR A 1 164 ? 7.633 -7.022 -9.340 1.00 96.81 164 THR A N 1
ATOM 1300 C CA . THR A 1 164 ? 6.514 -6.131 -9.006 1.00 96.81 164 THR A CA 1
ATOM 1301 C C . THR A 1 164 ? 5.259 -6.529 -9.785 1.00 96.81 164 THR A C 1
ATOM 1303 O O . THR A 1 164 ? 4.232 -6.802 -9.165 1.00 96.81 164 THR A O 1
ATOM 1306 N N . VAL A 1 165 ? 5.356 -6.704 -11.108 1.00 96.00 165 VAL A N 1
ATOM 1307 C CA . VAL A 1 165 ? 4.250 -7.166 -11.972 1.00 96.00 165 VAL A CA 1
ATOM 1308 C C . VAL A 1 165 ? 3.732 -8.533 -11.531 1.00 96.00 165 VAL A C 1
ATOM 1310 O O . VAL A 1 165 ? 2.527 -8.743 -11.403 1.00 96.00 165 VAL A O 1
ATOM 1313 N N . SER A 1 166 ? 4.630 -9.463 -11.203 1.00 97.00 166 SER A N 1
ATOM 1314 C CA . SER A 1 166 ? 4.239 -10.779 -10.686 1.00 97.00 166 SER A CA 1
ATOM 1315 C C . SER A 1 166 ? 3.452 -10.672 -9.373 1.00 97.00 166 SER A C 1
ATOM 1317 O O . SER A 1 166 ? 2.504 -11.425 -9.150 1.00 97.00 166 SER A O 1
ATOM 1319 N N . LYS A 1 167 ? 3.806 -9.719 -8.498 1.00 96.81 167 LYS A N 1
ATOM 1320 C CA . LYS A 1 167 ? 3.072 -9.465 -7.248 1.00 96.81 167 LYS A CA 1
ATOM 1321 C C . LYS A 1 167 ? 1.696 -8.847 -7.522 1.00 96.81 167 LYS A C 1
ATOM 1323 O O . LYS A 1 167 ? 0.721 -9.309 -6.936 1.00 96.81 167 LYS A O 1
ATOM 1328 N N . ILE A 1 168 ? 1.606 -7.898 -8.457 1.00 96.56 168 ILE A N 1
ATOM 1329 C CA . ILE A 1 168 ? 0.339 -7.308 -8.927 1.00 96.56 168 ILE A CA 1
ATOM 1330 C C . ILE A 1 168 ? -0.600 -8.404 -9.443 1.00 96.56 168 ILE A C 1
ATOM 1332 O O . ILE A 1 168 ? -1.745 -8.485 -9.008 1.00 96.56 168 ILE A O 1
ATOM 1336 N N . ARG A 1 169 ? -0.111 -9.311 -10.299 1.00 95.62 169 ARG A N 1
ATOM 1337 C CA . ARG A 1 169 ? -0.906 -10.427 -10.844 1.00 95.62 169 ARG A CA 1
ATOM 1338 C C . ARG A 1 169 ? -1.442 -11.349 -9.745 1.00 95.62 169 ARG A C 1
ATOM 1340 O O . ARG A 1 169 ? -2.615 -11.721 -9.765 1.00 95.62 169 ARG A O 1
ATOM 1347 N N . ARG A 1 170 ? -0.609 -11.680 -8.751 1.00 96.25 170 ARG A N 1
ATOM 1348 C CA . ARG A 1 170 ? -1.018 -12.492 -7.591 1.00 96.25 170 ARG A CA 1
ATOM 1349 C C . ARG A 1 170 ? -2.099 -11.801 -6.756 1.00 96.25 170 ARG A C 1
ATOM 1351 O O . ARG A 1 170 ? -3.091 -12.441 -6.414 1.00 96.25 170 ARG A O 1
ATOM 1358 N N . LEU A 1 171 ? -1.929 -10.514 -6.452 1.00 95.88 171 LEU A N 1
ATOM 1359 C CA . LEU A 1 171 ? -2.907 -9.749 -5.672 1.00 95.88 171 LEU A CA 1
ATOM 1360 C C . LEU A 1 171 ? -4.209 -9.529 -6.435 1.00 95.88 171 LEU A C 1
ATOM 1362 O O . LEU A 1 171 ? -5.276 -9.703 -5.862 1.00 95.88 171 LEU A O 1
ATOM 1366 N N . SER A 1 172 ? -4.138 -9.236 -7.731 1.00 95.62 172 SER A N 1
ATOM 1367 C CA . SER A 1 172 ? -5.317 -9.150 -8.591 1.00 95.62 172 SER A CA 1
ATOM 1368 C C . SER A 1 172 ? -6.119 -10.453 -8.560 1.00 95.62 172 SER A C 1
ATOM 1370 O O . SER A 1 172 ? -7.326 -10.426 -8.336 1.00 95.62 172 SER A O 1
ATOM 1372 N N . LYS A 1 173 ? -5.462 -11.616 -8.685 1.00 95.19 173 LYS A N 1
ATOM 1373 C CA . LYS A 1 173 ? -6.132 -12.923 -8.559 1.00 95.19 173 LYS A CA 1
ATOM 1374 C C . LYS A 1 173 ? -6.816 -13.088 -7.197 1.00 95.19 173 LYS A C 1
ATOM 1376 O O . LYS A 1 173 ? -7.954 -13.551 -7.140 1.00 95.19 173 LYS A O 1
ATOM 1381 N N . TYR A 1 174 ? -6.145 -12.701 -6.113 1.00 96.12 174 TYR A N 1
ATOM 1382 C CA . TYR A 1 174 ? -6.714 -12.748 -4.766 1.00 96.12 174 TYR A CA 1
ATOM 1383 C C . TYR A 1 174 ? -7.943 -11.839 -4.622 1.00 96.12 174 TYR A C 1
ATOM 1385 O O . TYR A 1 174 ? -8.989 -12.309 -4.179 1.00 96.12 174 TYR A O 1
ATOM 1393 N N . TYR A 1 175 ? -7.844 -10.578 -5.045 1.00 95.62 175 TYR A N 1
ATOM 1394 C CA . TYR A 1 175 ? -8.918 -9.596 -4.898 1.00 95.62 175 TYR A CA 1
ATOM 1395 C C . TYR A 1 175 ? -10.116 -9.855 -5.817 1.00 95.62 175 TYR A C 1
ATOM 1397 O O . TYR A 1 175 ? -11.254 -9.610 -5.420 1.00 95.62 175 TYR A O 1
ATOM 1405 N N . LYS A 1 176 ? -9.890 -10.460 -6.990 1.00 94.75 176 LYS A N 1
ATOM 1406 C CA . LYS A 1 176 ? -10.968 -10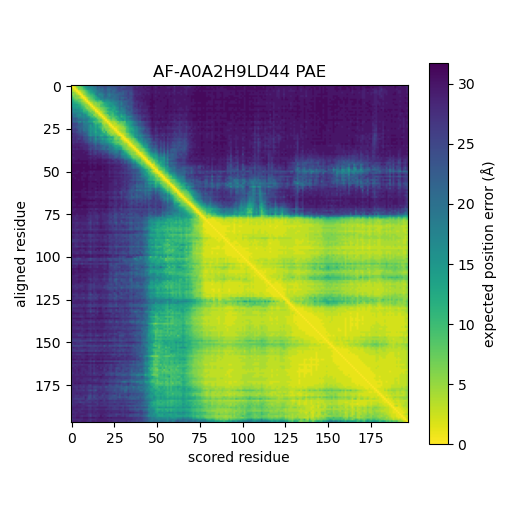.997 -7.835 1.00 94.75 176 LYS A CA 1
ATOM 1407 C C . LYS A 1 176 ? -11.734 -12.124 -7.144 1.00 94.75 176 LYS A C 1
ATOM 1409 O O . LYS A 1 176 ? -12.955 -12.193 -7.248 1.00 94.75 176 LYS A O 1
ATOM 1414 N N . ARG A 1 177 ? -11.036 -12.992 -6.399 1.00 95.25 177 ARG A N 1
ATOM 1415 C CA . ARG A 1 177 ? -11.669 -14.064 -5.613 1.00 95.25 177 ARG A CA 1
ATOM 1416 C C . ARG A 1 177 ? -12.464 -13.512 -4.426 1.00 95.25 177 ARG A C 1
ATOM 1418 O O . ARG A 1 177 ? -13.548 -14.011 -4.154 1.00 95.25 177 ARG A O 1
ATOM 1425 N N . THR A 1 178 ? -11.955 -12.488 -3.741 1.00 93.44 178 THR A N 1
ATOM 1426 C CA . THR A 1 178 ? -12.622 -11.859 -2.584 1.00 93.44 178 THR A CA 1
ATOM 1427 C C . THR A 1 178 ? -13.641 -10.778 -2.958 1.00 93.44 178 THR A C 1
ATOM 1429 O O . THR A 1 178 ? -14.182 -10.133 -2.067 1.00 93.44 178 THR A O 1
ATOM 1432 N N . ARG A 1 179 ? -13.933 -10.599 -4.256 1.00 91.06 179 ARG A N 1
ATOM 1433 C CA . ARG A 1 179 ? -14.910 -9.636 -4.805 1.00 91.06 179 ARG A CA 1
ATOM 1434 C C . ARG A 1 179 ? -14.619 -8.160 -4.498 1.00 91.06 179 ARG A C 1
ATOM 1436 O O . ARG A 1 179 ? -15.503 -7.330 -4.657 1.00 91.06 179 ARG A O 1
ATOM 1443 N N . LYS A 1 180 ? -13.381 -7.819 -4.126 1.00 89.81 180 LYS A N 1
ATOM 1444 C CA . LYS A 1 180 ? -12.943 -6.417 -3.987 1.00 89.81 180 LYS A CA 1
ATOM 1445 C C . LYS A 1 180 ? -12.562 -5.766 -5.319 1.00 89.81 180 LYS A C 1
ATOM 1447 O O . LYS A 1 180 ? -12.306 -4.575 -5.361 1.00 89.81 180 LYS A O 1
ATOM 1452 N N . LEU A 1 181 ? -12.451 -6.553 -6.389 1.00 91.62 181 LEU A N 1
ATOM 1453 C CA . LEU A 1 181 ? -12.062 -6.094 -7.720 1.00 91.62 181 LEU A CA 1
ATOM 1454 C C . LEU A 1 181 ? -12.927 -6.807 -8.772 1.00 91.62 181 LEU A C 1
ATOM 1456 O O . LEU A 1 181 ? -13.230 -7.993 -8.583 1.00 91.62 181 LEU A O 1
ATOM 1460 N N . PRO A 1 182 ? -13.308 -6.148 -9.882 1.00 93.06 182 PRO A N 1
ATOM 1461 C CA . PRO A 1 182 ? -14.096 -6.790 -10.927 1.00 93.06 182 PRO A CA 1
ATOM 1462 C C . PRO A 1 182 ? -13.346 -7.969 -11.563 1.00 93.06 182 PRO A C 1
ATOM 1464 O O . PRO A 1 182 ? -12.126 -7.942 -11.745 1.00 93.06 182 PRO A O 1
ATOM 1467 N N . LYS A 1 183 ? -14.084 -9.022 -11.942 1.00 92.12 183 LYS A N 1
ATOM 1468 C CA . LYS A 1 183 ? -13.509 -10.264 -12.500 1.00 92.12 183 LYS A CA 1
ATOM 1469 C C . LYS A 1 183 ? -12.700 -10.030 -13.785 1.00 92.12 183 LYS A C 1
ATOM 1471 O O . LYS A 1 183 ? -11.703 -10.717 -14.002 1.00 92.12 183 LYS A O 1
ATOM 1476 N N . GLY A 1 184 ? -13.101 -9.045 -14.589 1.00 91.69 184 GLY A N 1
ATOM 1477 C CA . GLY A 1 184 ? -12.425 -8.651 -15.828 1.00 91.69 184 GLY A CA 1
ATOM 1478 C C . GLY A 1 184 ? -11.165 -7.804 -15.635 1.00 91.69 184 GLY A C 1
ATOM 1479 O O . GLY A 1 184 ? -10.532 -7.447 -16.619 1.00 91.69 184 GLY A O 1
ATOM 1480 N N . TRP A 1 185 ? -10.772 -7.475 -14.398 1.00 93.31 185 TRP A N 1
ATOM 1481 C CA . TRP A 1 185 ? -9.602 -6.628 -14.180 1.00 93.31 185 TRP A CA 1
ATOM 1482 C C . TRP A 1 185 ? -8.308 -7.341 -14.594 1.00 93.31 185 TRP A C 1
ATOM 1484 O O . TRP A 1 185 ? -7.988 -8.443 -14.109 1.00 93.31 185 TRP A O 1
ATOM 1494 N N . ILE A 1 186 ? -7.555 -6.680 -15.471 1.00 92.50 186 ILE A N 1
ATOM 1495 C CA . ILE A 1 186 ? -6.259 -7.100 -16.005 1.00 92.50 186 ILE A CA 1
ATOM 1496 C C . ILE A 1 186 ? -5.287 -5.933 -15.829 1.00 92.50 186 ILE A C 1
ATOM 1498 O O . ILE A 1 186 ? -5.669 -4.774 -15.921 1.00 92.50 186 ILE A O 1
ATOM 1502 N N . TYR A 1 187 ? -4.027 -6.248 -15.538 1.00 93.31 187 TYR A N 1
ATOM 1503 C CA . TYR A 1 187 ? -2.977 -5.241 -15.452 1.00 93.31 187 TYR A CA 1
ATOM 1504 C C . TYR A 1 187 ? -2.472 -4.876 -16.852 1.00 93.31 187 TYR A C 1
ATOM 1506 O O . TYR A 1 187 ? -1.958 -5.751 -17.551 1.00 93.31 187 TYR A O 1
ATOM 1514 N N . SER A 1 188 ? -2.553 -3.592 -17.199 1.00 92.44 188 SER A N 1
ATOM 1515 C CA . SER A 1 188 ? -1.863 -2.975 -18.335 1.00 92.44 188 SER A CA 1
ATOM 1516 C C . SER A 1 188 ? -1.010 -1.795 -17.854 1.00 92.44 188 SER A C 1
ATOM 1518 O O . SER A 1 188 ? -1.370 -1.109 -16.894 1.00 92.44 188 SER A O 1
ATOM 1520 N N . GLU A 1 189 ? 0.129 -1.559 -18.508 1.00 89.69 189 GLU A N 1
ATOM 1521 C CA . GLU A 1 189 ? 1.045 -0.456 -18.184 1.00 89.69 189 GLU A CA 1
ATOM 1522 C C . GLU A 1 189 ? 0.390 0.913 -18.405 1.00 89.69 189 GLU A C 1
ATOM 1524 O O . GLU A 1 189 ? 0.536 1.818 -17.581 1.00 89.69 189 GLU A O 1
ATOM 1529 N N . GLU A 1 190 ? -0.387 1.039 -19.480 1.00 89.12 190 GLU A N 1
ATOM 1530 C CA . GLU A 1 190 ? -1.119 2.256 -19.836 1.00 89.12 190 GLU A CA 1
ATOM 1531 C C . GLU A 1 190 ? -2.185 2.575 -18.786 1.00 89.12 190 GLU A C 1
ATOM 1533 O O . GLU A 1 190 ? -2.211 3.671 -18.225 1.00 89.12 190 GLU A O 1
ATOM 1538 N N . GLN A 1 191 ? -2.992 1.571 -18.429 1.00 88.06 191 GLN A N 1
ATOM 1539 C CA . GLN A 1 191 ? -4.000 1.684 -17.373 1.00 88.06 191 GLN A CA 1
ATOM 1540 C C . GLN A 1 191 ? -3.363 2.058 -16.032 1.00 88.06 191 GLN A C 1
ATOM 1542 O O . GLN A 1 191 ? -3.872 2.918 -15.318 1.00 88.06 191 GLN A O 1
ATOM 1547 N N . ALA A 1 192 ? -2.216 1.462 -15.695 1.00 89.38 192 ALA A N 1
ATOM 1548 C CA . ALA A 1 192 ? -1.494 1.787 -14.470 1.00 89.38 192 ALA A CA 1
ATOM 1549 C C . ALA A 1 192 ? -1.012 3.244 -14.441 1.00 89.38 192 ALA A C 1
ATOM 1551 O O . ALA A 1 192 ? -1.038 3.865 -13.381 1.00 89.38 192 ALA A O 1
ATOM 1552 N N . SER A 1 193 ? -0.588 3.796 -15.582 1.00 88.12 193 SER A N 1
ATOM 1553 C CA . SER A 1 193 ? -0.176 5.198 -15.666 1.00 88.12 193 SER A CA 1
ATOM 1554 C C . SER A 1 193 ? -1.346 6.164 -15.486 1.00 88.12 193 SER A C 1
ATOM 1556 O O . SER A 1 193 ? -1.132 7.239 -14.937 1.00 88.12 193 SER A O 1
ATOM 1558 N N . ILE A 1 194 ? -2.549 5.804 -15.939 1.00 89.25 194 ILE A N 1
ATOM 1559 C CA . ILE A 1 194 ? -3.758 6.629 -15.789 1.00 89.25 194 ILE A CA 1
ATOM 1560 C C . ILE A 1 194 ? -4.231 6.623 -14.332 1.00 89.25 194 ILE A C 1
ATOM 1562 O O . ILE A 1 194 ? -4.504 7.673 -13.773 1.00 89.25 194 ILE A O 1
ATOM 1566 N N . LEU A 1 195 ? -4.257 5.449 -13.696 1.00 84.75 195 LEU A N 1
ATOM 1567 C CA . LEU A 1 195 ? -4.750 5.271 -12.322 1.00 84.75 195 LEU A CA 1
ATOM 1568 C C . LEU A 1 195 ? -3.866 5.906 -11.237 1.00 84.75 195 LEU A C 1
ATOM 1570 O O . LEU A 1 195 ? -4.286 6.039 -10.091 1.00 84.75 195 LEU A O 1
ATOM 1574 N N . VAL A 1 196 ? -2.606 6.185 -11.561 1.00 80.56 196 VAL A N 1
ATOM 1575 C CA . VAL A 1 196 ? -1.601 6.692 -10.615 1.00 80.56 196 VAL A CA 1
ATOM 1576 C C . VAL A 1 196 ? -1.336 8.188 -10.792 1.00 80.56 196 VAL A C 1
ATOM 1578 O O . VAL A 1 196 ? -0.735 8.795 -9.901 1.00 80.56 196 VAL A O 1
ATOM 1581 N N . LYS A 1 197 ? -1.717 8.748 -11.940 1.00 62.44 197 LYS A N 1
ATOM 1582 C CA . LYS A 1 197 ? -1.541 10.164 -12.249 1.00 62.44 197 LYS A CA 1
ATOM 1583 C C . LYS A 1 197 ? -2.530 11.004 -11.453 1.00 62.44 197 LYS A C 1
ATOM 1585 O O . LYS A 1 197 ? -2.076 12.071 -10.993 1.00 62.44 197 LYS A O 1
#

pLDDT: mean 73.44, std 24.14, range [27.36, 97.0]

Sequence (197 aa):
MVKDTTKPGSEEKEISKRGLKTEEIIEKATKPKVEEKSKKCIGFQTDIRNPLQSVSNSKLKTQQEVVEKKATQVPKIDLTKKIIELHNDGLTTSKIGLILRSEYKILNVKKYCGKTITLILDENKLTQEIPEDLSALLKRAVKLIKHMKSNTKDMTSKYGYQKTVSKIRRLSKYYKRTRKLPKGWIYSEEQASILVK